Protein AF-A0A2G1YCJ5-F1 (afdb_monomer_lite)

Radius of gyration: 23.67 Å; chains: 1; bounding box: 48×67×78 Å

Foldseek 3Di:
DPPVVVVVVVCVVCVVCVVVVVVVVCVVVVDDDDDDDPVVVVLVVLQVVLQVAQLDLVQLALCQVDPEFEEEEQQCNQVSNVVRHSYHYQHHPDPVSVPSNVLSLCLQQAAVVSVLVSCVVSRGFKYKYQPSHPRLVVSCVVRVPGPSNCVVVVVDDPQWAWDDGDDPDDHRITMTTGHDDPPDDPPPPPDD

Sequence (192 aa):
AGAGVALLAAIAFVYPLYPQAVKLYQEVTGTKPKPWRPSAVARRDAIKKANGRCRTLPALEQLDQLPAATIFTMVDLGPRILATTHHSAVAGPYHRNGAAILDIHHAFDGSARDFRAIAAKHRATYLLICPDFPEGTIYQSRSPNGFYAGLMRGERPDWLVPVELKTDITLPYQLYRILYSPTGGEKAAQQR

Structure (mmCIF, N/CA/C/O backbone):
data_AF-A0A2G1YCJ5-F1
#
_entry.id   AF-A0A2G1YCJ5-F1
#
loop_
_atom_site.group_PDB
_atom_site.id
_atom_site.type_symbol
_atom_site.label_atom_id
_atom_site.label_alt_id
_atom_site.label_comp_id
_atom_site.label_asym_id
_atom_site.label_entity_id
_atom_site.label_seq_id
_atom_site.pdbx_PDB_ins_code
_atom_site.Cartn_x
_atom_site.Cartn_y
_atom_site.Cartn_z
_atom_site.occupancy
_atom_site.B_iso_or_equiv
_atom_site.auth_seq_id
_atom_site.auth_comp_id
_atom_site.auth_asym_id
_atom_site.auth_atom_id
_atom_site.pdbx_PDB_model_num
ATOM 1 N N . ALA A 1 1 ? -17.377 45.258 15.346 1.00 56.88 1 ALA A N 1
ATOM 2 C CA . ALA A 1 1 ? -16.362 44.410 16.012 1.00 56.88 1 ALA A CA 1
ATOM 3 C C . ALA A 1 1 ? -16.864 43.735 17.303 1.00 56.88 1 ALA A C 1
ATOM 5 O O . ALA A 1 1 ? -16.512 42.587 17.524 1.00 56.88 1 ALA A O 1
ATOM 6 N N . GLY A 1 2 ? -17.700 44.375 18.138 1.00 60.38 2 GLY A N 1
ATOM 7 C CA . GLY A 1 2 ? -18.050 43.855 19.478 1.00 60.38 2 GLY A CA 1
ATOM 8 C C . GLY A 1 2 ? -18.890 42.567 19.546 1.00 60.38 2 GLY A C 1
ATOM 9 O O . GLY A 1 2 ? -18.637 41.730 20.405 1.00 60.38 2 GLY A O 1
ATOM 10 N N . ALA A 1 3 ? -19.839 42.353 18.627 1.00 64.25 3 ALA A N 1
ATOM 11 C CA . ALA A 1 3 ? -20.730 41.184 18.686 1.00 64.25 3 ALA A CA 1
ATOM 12 C C . ALA A 1 3 ? -20.008 39.844 18.422 1.00 64.25 3 ALA A C 1
ATOM 14 O O . ALA A 1 3 ? -20.299 38.843 19.071 1.00 64.25 3 ALA A O 1
ATOM 15 N N . GLY A 1 4 ? -19.025 39.829 17.514 1.00 60.91 4 GLY A N 1
ATOM 16 C CA . GLY A 1 4 ? -18.241 38.625 17.209 1.00 60.91 4 GLY A CA 1
ATOM 17 C C . GLY A 1 4 ? -17.300 38.217 18.346 1.00 60.91 4 GLY A C 1
ATOM 18 O O . GLY A 1 4 ? -17.135 37.032 18.615 1.00 60.91 4 GLY A O 1
ATOM 19 N N . VAL A 1 5 ? -16.735 39.195 19.062 1.00 69.38 5 VAL A N 1
ATOM 20 C CA . VAL A 1 5 ? -15.849 38.949 20.212 1.00 69.38 5 VAL A CA 1
ATOM 21 C C . VAL A 1 5 ? -16.640 38.410 21.409 1.00 69.38 5 VAL A C 1
ATOM 23 O O . VAL A 1 5 ? -16.197 37.465 22.057 1.00 69.38 5 VAL A O 1
ATOM 26 N N . ALA A 1 6 ? -17.842 38.940 21.657 1.00 69.44 6 ALA A N 1
ATOM 27 C CA . ALA A 1 6 ? -18.725 38.448 22.715 1.00 69.44 6 ALA A CA 1
ATOM 28 C C . ALA A 1 6 ? -19.202 37.003 22.465 1.00 69.44 6 ALA A C 1
ATOM 30 O O . ALA A 1 6 ? -19.224 36.192 23.390 1.00 69.44 6 ALA A O 1
ATOM 31 N N . LEU A 1 7 ? -19.521 36.653 21.212 1.00 71.31 7 LEU A N 1
ATOM 32 C CA . LEU A 1 7 ? -19.934 35.295 20.844 1.00 71.31 7 LEU A CA 1
ATOM 33 C C . LEU A 1 7 ? -18.791 34.278 21.008 1.00 71.31 7 LEU A C 1
ATOM 35 O O . LEU A 1 7 ? -19.003 33.196 21.553 1.00 71.31 7 LEU A O 1
ATOM 39 N N . LEU A 1 8 ? -17.572 34.630 20.588 1.00 68.75 8 LEU A N 1
ATOM 40 C CA . LEU A 1 8 ? -16.395 33.769 20.752 1.00 68.75 8 LEU A CA 1
ATOM 41 C C . LEU A 1 8 ? -16.026 33.564 22.229 1.00 68.75 8 LEU A C 1
ATOM 43 O O . LEU A 1 8 ? -15.697 32.445 22.619 1.00 68.75 8 LEU A O 1
ATOM 47 N N . ALA A 1 9 ? -16.136 34.606 23.060 1.00 74.19 9 ALA A N 1
ATOM 48 C CA . ALA A 1 9 ? -15.915 34.501 24.502 1.00 74.19 9 ALA A CA 1
ATOM 49 C C . ALA A 1 9 ? -16.954 33.591 25.182 1.00 74.19 9 ALA A C 1
ATOM 51 O O . ALA A 1 9 ? -16.592 32.758 26.011 1.00 74.19 9 ALA A O 1
ATOM 52 N N . ALA A 1 10 ? -18.229 33.686 24.788 1.00 73.75 10 ALA A N 1
ATOM 53 C CA . ALA A 1 10 ? -19.285 32.810 25.294 1.00 73.75 10 ALA A CA 1
ATOM 54 C C . ALA A 1 10 ? -19.061 31.338 24.899 1.00 73.75 10 ALA A C 1
ATOM 56 O O . ALA A 1 10 ? -19.170 30.452 25.745 1.00 73.75 10 ALA A O 1
ATOM 57 N N . ILE A 1 11 ? -18.682 31.066 23.643 1.00 76.00 11 ILE A N 1
ATOM 58 C CA . ILE A 1 11 ? -18.345 29.706 23.191 1.00 76.00 11 ILE A CA 1
ATOM 59 C C . ILE A 1 11 ? -17.152 29.162 23.985 1.00 76.00 11 ILE A C 1
ATOM 61 O O . ILE A 1 11 ? -17.228 28.050 24.502 1.00 76.00 11 ILE A O 1
ATOM 65 N N . ALA A 1 12 ? -16.081 29.945 24.142 1.00 76.19 12 ALA A N 1
ATOM 66 C CA . ALA A 1 12 ? -14.892 29.534 24.889 1.00 76.19 12 ALA A CA 1
ATOM 67 C C . ALA A 1 12 ? -15.180 29.240 26.372 1.00 76.19 12 ALA A C 1
ATOM 69 O O . ALA A 1 12 ? -14.541 28.366 26.953 1.00 76.19 12 ALA A O 1
ATOM 70 N N . PHE A 1 13 ? -16.153 29.928 26.974 1.00 78.56 13 PHE A N 1
ATOM 71 C CA . PHE A 1 13 ? -16.547 29.722 28.368 1.00 78.56 13 PHE A CA 1
ATOM 72 C C . PHE A 1 13 ? -17.456 28.495 28.563 1.00 78.56 13 PHE A C 1
ATOM 74 O O . PHE A 1 13 ? -17.363 27.807 29.576 1.00 78.56 13 PHE A O 1
ATOM 81 N N . VAL A 1 14 ? -18.319 28.184 27.587 1.00 77.50 14 VAL A N 1
ATOM 82 C CA . VAL A 1 14 ? -19.284 27.069 27.668 1.00 77.50 14 VAL A CA 1
ATOM 83 C C . VAL A 1 14 ? -18.693 25.742 27.171 1.00 77.50 14 VAL A C 1
ATOM 85 O O . VAL A 1 14 ? -19.027 24.677 27.692 1.00 77.50 14 VAL A O 1
ATOM 88 N N . TYR A 1 15 ? -17.779 25.776 26.200 1.00 83.06 15 TYR A N 1
ATOM 89 C CA . TYR A 1 15 ? -17.169 24.583 25.601 1.00 83.06 15 TYR A CA 1
ATOM 90 C C . TYR A 1 15 ? -16.494 23.619 26.607 1.00 83.06 15 TYR A C 1
ATOM 92 O O . TYR A 1 15 ? -16.673 22.408 26.463 1.00 83.06 15 TYR A O 1
ATOM 100 N N . PRO A 1 16 ? -15.790 24.081 27.663 1.00 88.19 16 PRO A N 1
ATOM 101 C CA . PRO A 1 16 ? -15.204 23.198 28.676 1.00 88.19 16 PRO A CA 1
ATOM 102 C C . PRO A 1 16 ? -16.250 22.485 29.544 1.00 88.19 16 PRO A C 1
ATOM 104 O O . PRO A 1 16 ? -15.989 21.395 30.053 1.00 88.19 16 PRO A O 1
ATOM 107 N N . LEU A 1 17 ? -17.438 23.083 29.707 1.00 87.06 17 LEU A N 1
ATOM 108 C CA . LEU A 1 17 ? -18.544 22.522 30.490 1.00 87.06 17 LEU A CA 1
ATOM 109 C C . LEU A 1 17 ? -19.356 21.495 29.692 1.00 87.06 17 LEU A C 1
ATOM 111 O O . LEU A 1 17 ? -19.996 20.625 30.280 1.00 87.06 17 LEU A O 1
ATOM 115 N N . TYR A 1 18 ? -19.293 21.541 28.360 1.00 85.38 18 TYR A N 1
ATOM 116 C CA . TYR A 1 18 ? -19.999 20.618 27.474 1.00 85.38 18 TYR A CA 1
ATOM 117 C C . TYR A 1 18 ? -19.767 19.122 27.787 1.00 85.38 18 TYR A C 1
ATOM 119 O O . TYR A 1 18 ? -20.755 18.408 27.965 1.00 85.38 18 TYR A O 1
ATOM 127 N N . PRO A 1 19 ? -18.526 18.603 27.930 1.00 86.88 19 PRO A N 1
ATOM 128 C CA . PRO A 1 19 ? -18.321 17.189 28.259 1.00 86.88 19 PRO A CA 1
ATOM 129 C C . PRO A 1 19 ? -18.891 16.804 29.632 1.00 86.88 19 PRO A C 1
ATOM 131 O O . PRO A 1 19 ? -19.381 15.687 29.793 1.00 86.88 19 PRO A O 1
ATOM 134 N N . GLN A 1 20 ? -18.870 17.717 30.608 1.00 88.69 20 GLN A N 1
ATOM 135 C CA . GLN A 1 20 ? -19.435 17.483 31.941 1.00 88.69 20 GLN A CA 1
ATOM 136 C C . GLN A 1 20 ? -20.967 17.456 31.897 1.00 88.69 20 GLN A C 1
ATOM 138 O O . GLN A 1 20 ? -21.578 16.555 32.467 1.00 88.69 20 GLN A O 1
ATOM 143 N N . ALA A 1 21 ? -21.583 18.384 31.161 1.00 88.25 21 ALA A N 1
ATOM 144 C CA . ALA A 1 21 ? -23.027 18.444 30.963 1.00 88.25 21 ALA A CA 1
ATOM 145 C C . ALA A 1 21 ? -23.558 17.216 30.208 1.00 88.25 21 ALA A C 1
ATOM 147 O O . ALA A 1 21 ? -24.571 16.647 30.605 1.00 88.25 21 ALA A O 1
ATOM 148 N N . VAL A 1 22 ? -22.855 16.760 29.164 1.00 87.12 22 VAL A N 1
ATOM 149 C CA . VAL A 1 22 ? -23.207 15.531 28.432 1.00 87.12 22 VAL A CA 1
ATOM 150 C C . VAL A 1 22 ? -23.095 14.307 29.337 1.00 87.12 22 VAL A C 1
ATOM 152 O O . VAL A 1 22 ? -23.983 13.458 29.314 1.00 87.12 22 VAL A O 1
ATOM 155 N N . LYS A 1 23 ? -22.043 14.216 30.159 1.00 87.62 23 LYS A N 1
ATOM 156 C CA . LYS A 1 23 ? -21.872 13.107 31.103 1.00 87.62 23 LYS A CA 1
ATOM 157 C C . LYS A 1 23 ? -22.976 13.093 32.164 1.00 87.62 23 LYS A C 1
ATOM 159 O O . LYS A 1 23 ? -23.603 12.058 32.357 1.00 87.62 23 LYS A O 1
ATOM 164 N N . LEU A 1 24 ? -23.271 14.243 32.775 1.00 89.31 24 LEU A N 1
ATOM 165 C CA . LEU A 1 24 ? -24.362 14.391 33.742 1.00 89.31 24 LEU A CA 1
ATOM 166 C C . LEU A 1 24 ? -25.713 14.044 33.108 1.00 89.31 24 LEU A C 1
ATOM 168 O O . LEU A 1 24 ? -26.497 13.302 33.686 1.00 89.31 24 LEU A O 1
ATOM 172 N N . TYR A 1 25 ? -25.968 14.525 31.890 1.00 87.69 25 TYR A N 1
ATOM 173 C CA . TYR A 1 25 ? -27.166 14.175 31.134 1.00 87.69 25 TYR A CA 1
ATOM 174 C C . TYR A 1 25 ? -27.274 12.659 30.925 1.00 87.69 25 TYR A C 1
ATOM 176 O O . TYR A 1 25 ? -28.330 12.092 31.185 1.00 87.69 25 TYR A O 1
ATOM 184 N N . GLN A 1 26 ? -26.199 11.981 30.513 1.00 90.12 26 GLN A N 1
ATOM 185 C CA . GLN A 1 26 ? -26.171 10.521 30.335 1.00 90.12 26 GLN A CA 1
ATOM 186 C C . GLN A 1 26 ? -26.394 9.760 31.650 1.00 90.12 26 GLN A C 1
ATOM 188 O O . GLN A 1 26 ? -27.119 8.767 31.659 1.00 90.12 26 GLN A O 1
ATOM 193 N N . GLU A 1 27 ? -25.800 10.226 32.751 1.00 88.56 27 GLU A N 1
ATOM 194 C CA . GLU A 1 27 ? -25.962 9.643 34.088 1.00 88.56 27 GLU A CA 1
ATOM 195 C C . GLU A 1 27 ? -27.403 9.797 34.601 1.00 88.56 27 GLU A C 1
ATOM 197 O O . GLU A 1 27 ? -27.993 8.822 35.059 1.00 88.56 27 GLU A O 1
ATOM 202 N N . VAL A 1 28 ? -27.998 10.988 34.455 1.00 92.75 28 VAL A N 1
ATOM 203 C CA . VAL A 1 28 ? -29.362 11.300 34.921 1.00 92.75 28 VAL A CA 1
ATOM 204 C C . VAL A 1 28 ? -30.432 10.621 34.067 1.00 92.75 28 VAL A C 1
ATOM 206 O O . VAL A 1 28 ? -31.435 10.144 34.590 1.00 92.75 28 VAL A O 1
ATOM 209 N N . THR A 1 29 ? -30.242 10.568 32.749 1.00 91.94 29 THR A N 1
ATOM 210 C CA . THR A 1 29 ? -31.239 9.998 31.824 1.00 91.94 29 THR A CA 1
ATOM 211 C C . THR A 1 29 ? -31.063 8.500 31.587 1.00 91.94 29 THR A C 1
ATOM 213 O O . THR A 1 29 ? -31.913 7.874 30.959 1.00 91.94 29 THR A O 1
ATOM 216 N N . GLY A 1 30 ? -29.940 7.916 32.017 1.00 86.06 30 GLY A N 1
ATOM 217 C CA . GLY A 1 30 ? -29.562 6.548 31.663 1.00 86.06 30 GLY A CA 1
ATOM 218 C C . GLY A 1 30 ? -29.250 6.359 30.171 1.00 86.06 30 GLY A C 1
ATOM 219 O O . GLY A 1 30 ? -29.082 5.221 29.723 1.00 86.06 30 GLY A O 1
ATOM 220 N N . THR A 1 31 ? -29.165 7.444 29.390 1.00 86.56 31 THR A N 1
ATOM 221 C CA . THR A 1 31 ? -28.900 7.386 27.949 1.00 86.56 31 THR A CA 1
ATOM 222 C C . THR A 1 31 ? -27.469 6.918 27.713 1.00 86.56 31 THR A C 1
ATOM 224 O O . THR A 1 31 ? -26.514 7.679 27.856 1.00 86.56 31 THR A O 1
ATOM 227 N N . LYS A 1 32 ? -27.298 5.651 27.331 1.00 79.69 32 LYS A N 1
ATOM 228 C CA . LYS A 1 32 ? -25.988 5.100 26.964 1.00 79.69 32 LYS A CA 1
ATOM 229 C C . LYS A 1 32 ? -25.770 5.234 25.456 1.00 79.69 32 LYS A C 1
ATOM 231 O O . LYS A 1 32 ? -26.679 4.904 24.689 1.00 79.69 32 LYS A O 1
ATOM 236 N N . PRO A 1 33 ? -24.581 5.665 24.995 1.00 82.12 33 PRO A N 1
ATOM 237 C CA . PRO A 1 33 ? -24.265 5.606 23.576 1.00 82.12 33 PRO A CA 1
ATOM 238 C C . PRO A 1 33 ? -24.376 4.158 23.095 1.00 82.12 33 PRO A C 1
ATOM 240 O O . PRO A 1 33 ? -23.931 3.225 23.769 1.00 82.12 33 PRO A O 1
ATOM 243 N N . LYS A 1 34 ? -24.990 3.969 21.924 1.00 85.44 34 LYS A N 1
ATOM 244 C CA . LYS A 1 34 ? -25.145 2.641 21.331 1.00 85.44 34 LYS A CA 1
ATOM 245 C C . LYS A 1 34 ? -23.756 2.013 21.150 1.00 85.44 34 LYS A C 1
ATOM 247 O O . LYS A 1 34 ? -22.913 2.630 20.493 1.00 85.44 34 LYS A O 1
ATOM 252 N N . PRO A 1 35 ? -23.499 0.810 21.697 1.00 87.56 35 PRO A N 1
ATOM 253 C CA . PRO A 1 35 ? -22.212 0.162 21.519 1.00 87.56 35 PRO A CA 1
ATOM 254 C C . PRO A 1 35 ? -21.978 -0.134 20.038 1.00 87.56 35 PRO A C 1
ATOM 256 O O . PRO A 1 35 ? -22.905 -0.439 19.279 1.00 87.56 35 PRO A O 1
ATOM 259 N N . TRP A 1 36 ? -20.717 -0.052 19.623 1.00 91.12 36 TRP A N 1
ATOM 260 C CA . TRP A 1 36 ? -20.318 -0.461 18.284 1.00 91.12 36 TRP A CA 1
ATOM 261 C C . TRP A 1 36 ? -20.621 -1.946 18.072 1.00 91.12 36 TRP A C 1
ATOM 263 O O . TRP A 1 36 ? -20.489 -2.760 18.986 1.00 91.12 36 TRP A O 1
ATOM 273 N N . ARG A 1 37 ? -21.008 -2.311 16.843 1.00 95.25 37 ARG A N 1
ATOM 274 C CA . ARG A 1 37 ? -21.183 -3.721 16.467 1.00 95.25 37 ARG A CA 1
ATOM 275 C C . ARG A 1 37 ? -19.855 -4.472 16.681 1.00 95.25 37 ARG A C 1
ATOM 277 O O . ARG A 1 37 ? -18.818 -3.907 16.328 1.00 95.25 37 ARG A O 1
ATOM 284 N N . PRO A 1 38 ? -19.852 -5.733 17.157 1.00 95.00 38 PRO A N 1
ATOM 285 C CA . PRO A 1 38 ? -18.616 -6.498 17.362 1.00 95.00 38 PRO A CA 1
ATOM 286 C C . PRO A 1 38 ? -17.709 -6.549 16.124 1.00 95.00 38 PRO A C 1
ATOM 288 O O . PRO A 1 38 ? -16.497 -6.396 16.234 1.00 95.00 38 PRO A O 1
ATOM 291 N N . SER A 1 39 ? -18.295 -6.653 14.929 1.00 93.94 39 SER A N 1
ATOM 292 C CA . SER A 1 39 ? -17.558 -6.610 13.660 1.00 93.94 39 SER A CA 1
ATOM 293 C C . SER A 1 39 ? -16.873 -5.266 13.390 1.00 93.94 39 SER A C 1
ATOM 295 O O . SER A 1 39 ? -15.774 -5.236 12.843 1.00 93.94 39 SER A O 1
ATOM 297 N N . ALA A 1 40 ? -17.481 -4.149 13.799 1.00 92.88 40 ALA A N 1
ATOM 298 C CA . ALA A 1 40 ? -16.875 -2.825 13.678 1.00 92.88 40 ALA A CA 1
ATOM 299 C C . ALA A 1 40 ? -15.695 -2.660 14.648 1.00 92.88 40 ALA A C 1
ATOM 301 O O . ALA A 1 40 ? -14.676 -2.080 14.275 1.00 92.88 40 ALA A O 1
ATOM 302 N N . VAL A 1 41 ? -15.808 -3.213 15.862 1.00 95.25 41 VAL A N 1
ATOM 303 C CA . VAL A 1 41 ? -14.706 -3.251 16.836 1.00 95.25 41 VAL A CA 1
ATOM 304 C C . VAL A 1 41 ? -13.546 -4.083 16.289 1.00 95.25 41 VAL A C 1
ATOM 306 O O . VAL A 1 41 ? -12.434 -3.571 16.187 1.00 95.25 41 VAL A O 1
ATOM 309 N N . ALA A 1 42 ? -13.818 -5.309 15.832 1.00 95.69 42 ALA A N 1
ATOM 310 C CA . ALA A 1 42 ? -12.806 -6.193 15.258 1.00 95.69 42 ALA A CA 1
ATOM 311 C C . ALA A 1 42 ? -12.094 -5.563 14.047 1.00 95.69 42 ALA A C 1
ATOM 313 O O . ALA A 1 42 ? -10.867 -5.577 13.978 1.00 95.69 42 ALA A O 1
ATOM 314 N N . ARG A 1 43 ? -12.846 -4.934 13.129 1.00 94.12 43 ARG A N 1
ATOM 315 C CA . ARG A 1 43 ? -12.276 -4.207 11.983 1.00 94.12 43 ARG A CA 1
ATOM 316 C C . ARG A 1 43 ? -11.366 -3.065 12.431 1.00 94.12 43 ARG A C 1
ATOM 318 O O . ARG A 1 43 ? -10.266 -2.920 11.910 1.00 94.12 43 ARG A O 1
ATOM 325 N N . ARG A 1 44 ? -11.802 -2.248 13.393 1.00 95.75 44 ARG A N 1
ATOM 326 C CA . ARG A 1 44 ? -10.992 -1.136 13.91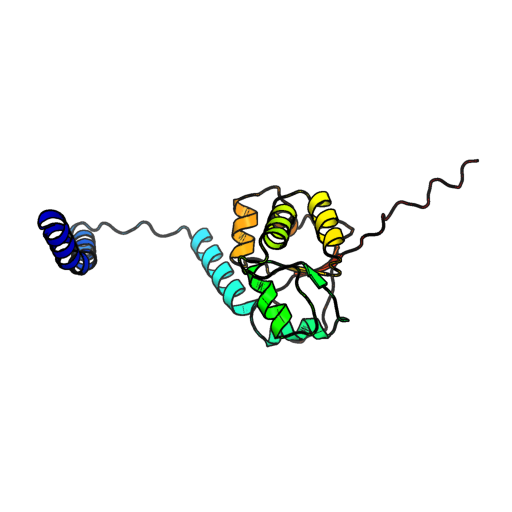5 1.00 95.75 44 ARG A CA 1
ATOM 327 C C . ARG A 1 44 ? -9.689 -1.640 14.537 1.00 95.75 44 ARG A C 1
ATOM 329 O O . ARG A 1 44 ? -8.639 -1.036 14.327 1.00 95.75 44 ARG A O 1
ATOM 336 N N . ASP A 1 45 ? -9.750 -2.735 15.285 1.00 97.50 45 ASP A N 1
ATOM 337 C CA . ASP A 1 45 ? -8.580 -3.303 15.947 1.00 97.50 45 ASP A CA 1
ATOM 338 C C . ASP A 1 45 ? -7.604 -3.927 14.929 1.00 97.50 45 ASP A C 1
ATOM 340 O O . ASP A 1 45 ? -6.391 -3.742 15.061 1.00 97.50 45 ASP A O 1
ATOM 344 N N . ALA A 1 46 ? -8.112 -4.558 13.861 1.00 96.38 46 ALA A N 1
ATOM 345 C CA . ALA A 1 46 ? -7.305 -5.011 12.724 1.00 96.38 46 ALA A CA 1
ATOM 346 C C . ALA A 1 46 ? -6.587 -3.842 12.028 1.00 96.38 46 ALA A C 1
ATOM 348 O O . ALA A 1 46 ? -5.367 -3.886 11.865 1.00 96.38 46 ALA A O 1
ATOM 349 N N . ILE A 1 47 ? -7.302 -2.746 11.740 1.00 97.12 47 ILE A N 1
ATOM 350 C CA . ILE A 1 47 ? -6.723 -1.529 11.146 1.00 97.12 47 ILE A CA 1
ATOM 351 C C . ILE A 1 47 ? -5.639 -0.932 12.047 1.00 97.12 47 ILE A C 1
ATOM 353 O O . ILE A 1 47 ? -4.555 -0.576 11.583 1.00 97.12 47 ILE A O 1
ATOM 357 N N . LYS A 1 48 ? -5.894 -0.847 13.359 1.00 97.06 48 LYS A N 1
ATOM 358 C CA . LYS A 1 48 ? -4.911 -0.351 14.332 1.00 97.06 48 LYS A CA 1
ATOM 359 C C . LYS A 1 48 ? -3.651 -1.220 14.336 1.00 97.06 48 LYS A C 1
ATOM 361 O O . LYS A 1 48 ? -2.541 -0.687 14.343 1.00 97.06 48 LYS A O 1
ATOM 366 N N . LYS A 1 49 ? -3.816 -2.546 14.309 1.00 96.69 49 LYS A N 1
ATOM 367 C CA . LYS A 1 49 ? -2.709 -3.506 14.248 1.00 96.69 49 LYS A CA 1
ATOM 368 C C . LYS A 1 49 ? -1.910 -3.349 12.952 1.00 96.69 49 LYS A C 1
ATOM 370 O O . LYS A 1 49 ? -0.688 -3.243 13.021 1.00 96.69 49 LYS A O 1
ATOM 375 N N . ALA A 1 50 ? -2.573 -3.283 11.799 1.00 96.38 50 ALA A N 1
ATOM 376 C CA . ALA A 1 50 ? -1.932 -3.080 10.501 1.00 96.38 50 ALA A CA 1
ATOM 377 C C . ALA A 1 50 ? -1.153 -1.756 10.449 1.00 96.38 50 ALA A C 1
ATOM 379 O O . ALA A 1 50 ? 0.030 -1.749 10.114 1.00 96.38 50 ALA A O 1
ATOM 380 N N . ASN A 1 51 ? -1.763 -0.652 10.894 1.00 95.06 51 ASN A N 1
ATOM 381 C CA . ASN A 1 51 ? -1.124 0.666 10.944 1.00 95.06 51 ASN A CA 1
ATOM 382 C C . ASN A 1 51 ? 0.157 0.680 11.802 1.00 95.06 51 ASN A C 1
ATOM 384 O O . ASN A 1 51 ? 1.133 1.343 11.455 1.00 95.06 51 ASN A O 1
ATOM 388 N N . GLY A 1 52 ? 0.160 -0.064 12.914 1.00 94.38 52 GLY A N 1
ATOM 389 C CA . GLY A 1 52 ? 1.327 -0.196 13.786 1.00 94.38 52 GLY A CA 1
ATOM 390 C C . GLY A 1 52 ? 2.410 -1.131 13.244 1.00 94.38 52 GLY A C 1
ATOM 391 O O . GLY A 1 52 ? 3.589 -0.868 13.456 1.00 94.38 52 GLY A O 1
ATOM 392 N N . ARG A 1 53 ? 2.034 -2.212 12.545 1.00 95.25 53 ARG A N 1
ATOM 393 C CA . ARG A 1 53 ? 2.971 -3.260 12.097 1.00 95.25 53 ARG A CA 1
ATOM 394 C C . ARG A 1 53 ? 3.564 -3.010 10.716 1.00 95.25 53 ARG A C 1
ATOM 396 O O . ARG A 1 53 ? 4.753 -3.212 10.531 1.00 95.25 53 ARG A O 1
ATOM 403 N N . CYS A 1 54 ? 2.772 -2.545 9.756 1.00 96.12 54 CYS A N 1
ATOM 404 C CA . CYS A 1 54 ? 3.206 -2.387 8.362 1.00 96.12 54 CYS A CA 1
ATOM 405 C C . CYS A 1 54 ? 4.190 -1.248 8.130 1.00 96.12 54 CYS A C 1
ATOM 407 O O . CYS A 1 54 ? 4.649 -1.046 7.018 1.00 96.12 54 CYS A O 1
ATOM 409 N N . ARG A 1 55 ? 4.474 -0.457 9.159 1.00 93.56 55 ARG A N 1
ATOM 410 C CA . ARG A 1 55 ? 5.469 0.602 9.085 1.00 93.56 55 ARG A CA 1
ATOM 411 C C . ARG A 1 55 ? 6.734 0.216 9.840 1.00 93.56 55 ARG A C 1
ATOM 413 O O . ARG A 1 55 ? 7.645 1.017 9.859 1.00 93.56 55 ARG A O 1
ATOM 420 N N . THR A 1 56 ? 6.822 -0.918 10.529 1.00 95.69 56 THR A N 1
ATOM 421 C CA . THR A 1 56 ? 7.997 -1.174 11.375 1.00 95.69 56 THR A CA 1
ATOM 422 C C . THR A 1 56 ? 9.248 -1.408 10.535 1.00 95.69 56 THR A C 1
ATOM 424 O O . THR A 1 56 ? 9.178 -1.989 9.454 1.00 95.69 56 THR A O 1
ATOM 427 N N . LEU A 1 57 ? 10.394 -0.966 11.063 1.00 95.19 57 LEU A N 1
ATOM 428 C CA . LEU A 1 57 ? 11.697 -1.213 10.447 1.00 95.19 57 LEU A CA 1
ATOM 429 C C . LEU A 1 57 ? 11.915 -2.722 10.217 1.00 95.19 57 LEU A C 1
ATOM 431 O O . LEU A 1 57 ? 12.004 -3.092 9.048 1.00 95.19 57 LEU A O 1
ATOM 435 N N . PRO A 1 58 ? 11.774 -3.614 11.229 1.00 94.75 58 PRO A N 1
ATOM 436 C CA . PRO A 1 58 ? 12.012 -5.046 11.027 1.00 94.75 58 PRO A CA 1
ATOM 437 C C . PRO A 1 58 ? 11.195 -5.686 9.905 1.00 94.75 58 PRO A C 1
ATOM 439 O O . PRO A 1 58 ? 11.643 -6.653 9.299 1.00 94.75 58 PRO A O 1
ATOM 442 N N . ALA A 1 59 ? 9.990 -5.172 9.634 1.00 95.62 59 ALA A N 1
ATOM 443 C CA . ALA A 1 59 ? 9.161 -5.661 8.542 1.00 95.62 59 ALA A CA 1
ATOM 444 C C . ALA A 1 59 ? 9.643 -5.135 7.181 1.00 95.62 59 ALA A C 1
ATOM 446 O O . ALA A 1 59 ? 9.681 -5.898 6.221 1.00 95.62 59 ALA A O 1
ATOM 447 N N . LEU A 1 60 ? 9.975 -3.843 7.082 1.00 96.19 60 LEU A N 1
ATOM 448 C CA . LEU A 1 60 ? 10.396 -3.206 5.828 1.00 96.19 60 LEU A CA 1
ATOM 449 C C . LEU A 1 60 ? 11.795 -3.638 5.382 1.00 96.19 60 LEU A C 1
ATOM 451 O O . LEU A 1 60 ? 11.994 -3.849 4.193 1.00 96.19 60 LEU A O 1
ATOM 455 N N . GLU A 1 61 ? 12.723 -3.836 6.317 1.00 95.44 61 GLU A N 1
ATOM 456 C CA . GLU A 1 61 ? 14.089 -4.311 6.045 1.00 95.44 61 GLU A CA 1
ATOM 457 C C . GLU A 1 61 ? 14.103 -5.650 5.289 1.00 95.44 61 GLU A C 1
ATOM 459 O O . GLU A 1 61 ? 14.994 -5.905 4.486 1.00 95.44 61 GLU A O 1
ATOM 464 N N . GLN A 1 62 ? 13.088 -6.506 5.486 1.00 97.06 62 GLN A N 1
ATOM 465 C CA . GLN A 1 62 ? 13.002 -7.789 4.775 1.00 97.06 62 GLN A CA 1
ATOM 466 C C . GLN A 1 62 ? 12.882 -7.617 3.257 1.00 97.06 62 GLN A C 1
ATOM 468 O O . GLN A 1 62 ? 13.225 -8.537 2.515 1.00 97.06 62 GLN A O 1
ATOM 473 N N . LEU A 1 63 ? 12.403 -6.460 2.784 1.00 97.94 63 LEU A N 1
ATOM 474 C CA . LEU A 1 63 ? 12.300 -6.171 1.355 1.00 97.94 63 LEU A CA 1
ATOM 475 C C . LEU A 1 63 ? 13.682 -6.147 0.692 1.00 97.94 63 LEU A C 1
ATOM 477 O O . LEU A 1 63 ? 13.794 -6.606 -0.442 1.00 97.94 63 LEU A O 1
ATOM 481 N N . ASP A 1 64 ? 14.732 -5.758 1.425 1.00 97.88 64 ASP A N 1
ATOM 482 C CA . ASP A 1 64 ? 16.09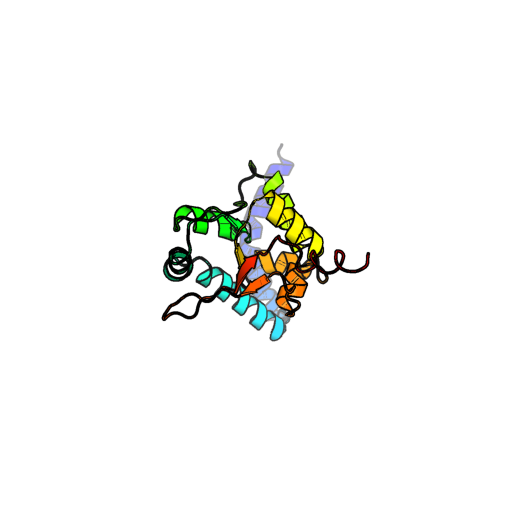2 -5.615 0.893 1.00 97.88 64 ASP A CA 1
ATOM 483 C C . ASP A 1 64 ? 16.731 -6.944 0.452 1.00 97.88 64 ASP A C 1
ATOM 485 O O . ASP A 1 64 ? 17.764 -6.937 -0.220 1.00 97.88 64 ASP A O 1
ATOM 489 N N . GLN A 1 65 ? 16.098 -8.084 0.761 1.00 97.75 65 GLN A N 1
ATOM 490 C CA . GLN A 1 65 ? 16.432 -9.390 0.180 1.00 97.75 65 GLN A CA 1
ATOM 491 C C . GLN A 1 65 ? 16.233 -9.427 -1.347 1.00 97.75 65 GLN A C 1
ATOM 493 O O . GLN A 1 65 ? 16.812 -10.273 -2.031 1.00 97.75 65 GLN A O 1
ATOM 498 N N . LEU A 1 66 ? 15.386 -8.548 -1.888 1.00 98.31 66 LEU A N 1
ATOM 499 C CA . LEU A 1 66 ? 15.121 -8.423 -3.317 1.00 98.31 66 LEU A CA 1
ATOM 500 C C . LEU A 1 66 ? 16.061 -7.392 -3.950 1.00 98.31 66 LEU A C 1
ATOM 502 O O . LEU A 1 66 ? 16.430 -6.434 -3.286 1.00 98.31 66 LEU A O 1
ATOM 506 N N . PRO A 1 67 ? 16.403 -7.506 -5.248 1.00 98.31 67 PRO A N 1
ATOM 507 C CA . PRO A 1 67 ? 17.145 -6.460 -5.953 1.00 98.31 67 PRO A CA 1
ATOM 508 C C . PRO A 1 67 ? 16.413 -5.110 -5.957 1.00 98.31 67 PRO A C 1
ATOM 510 O O . PRO A 1 67 ? 15.177 -5.073 -5.975 1.00 98.31 67 PRO A O 1
ATOM 513 N N . ALA A 1 68 ? 17.179 -4.014 -6.013 1.00 98.62 68 ALA A N 1
ATOM 514 C CA . ALA A 1 68 ? 16.652 -2.650 -6.050 1.00 98.62 68 ALA A CA 1
ATOM 515 C C . ALA A 1 68 ? 15.588 -2.502 -7.147 1.00 98.62 68 ALA A C 1
ATOM 517 O O . ALA A 1 68 ? 15.761 -2.951 -8.283 1.00 98.62 68 ALA A O 1
ATOM 518 N N . ALA A 1 69 ? 14.457 -1.896 -6.793 1.00 98.69 69 ALA A N 1
ATOM 519 C CA . ALA A 1 69 ? 13.276 -1.855 -7.646 1.00 98.69 69 ALA A CA 1
ATOM 520 C C . ALA A 1 69 ? 12.320 -0.739 -7.223 1.00 98.69 69 ALA A C 1
ATOM 522 O O . ALA A 1 69 ? 12.338 -0.302 -6.072 1.00 98.69 69 ALA A O 1
ATOM 523 N N . THR A 1 70 ? 11.434 -0.335 -8.134 1.00 98.81 70 THR A N 1
ATOM 524 C CA . THR A 1 70 ? 10.266 0.481 -7.789 1.00 98.81 70 THR A CA 1
ATOM 525 C C . THR A 1 70 ? 9.152 -0.421 -7.266 1.00 98.81 70 THR A C 1
ATOM 527 O O . THR A 1 70 ? 8.703 -1.337 -7.962 1.00 98.81 70 THR A O 1
ATOM 530 N N . ILE A 1 71 ? 8.693 -0.153 -6.046 1.00 98.75 71 ILE A N 1
ATOM 531 C CA . ILE A 1 71 ? 7.573 -0.834 -5.399 1.00 98.75 71 ILE A CA 1
ATOM 532 C C . ILE A 1 71 ? 6.306 0.007 -5.582 1.00 98.75 71 ILE A C 1
ATOM 534 O O . ILE A 1 71 ? 6.221 1.158 -5.145 1.00 98.75 71 ILE A O 1
ATOM 538 N N . PHE A 1 72 ? 5.294 -0.587 -6.211 1.00 98.81 72 PHE A N 1
ATOM 539 C CA . PHE A 1 72 ? 3.933 -0.071 -6.192 1.00 98.81 72 PHE A CA 1
ATOM 540 C C . PHE A 1 72 ? 3.313 -0.390 -4.835 1.00 98.81 72 PHE A C 1
ATOM 542 O O . PHE A 1 72 ? 3.179 -1.552 -4.454 1.00 98.81 72 PHE A O 1
ATOM 549 N N . THR A 1 73 ? 2.937 0.636 -4.086 1.00 98.19 73 THR A N 1
ATOM 550 C CA . THR A 1 73 ? 2.295 0.471 -2.784 1.00 98.19 73 THR A CA 1
ATOM 551 C C . THR A 1 73 ? 1.332 1.625 -2.518 1.00 98.19 73 THR A C 1
ATOM 553 O O . THR A 1 73 ? 1.132 2.491 -3.367 1.00 98.19 73 THR A O 1
ATOM 556 N N . MET A 1 74 ? 0.727 1.617 -1.338 1.00 96.56 74 MET A N 1
ATOM 557 C CA . MET A 1 74 ? -0.102 2.700 -0.818 1.00 96.56 74 MET A CA 1
ATOM 558 C C . MET A 1 74 ? 0.738 3.963 -0.590 1.00 96.56 74 MET A C 1
ATOM 560 O O . MET A 1 74 ? 1.895 3.880 -0.163 1.00 96.56 74 MET A O 1
ATOM 564 N N . VAL A 1 75 ? 0.148 5.128 -0.857 1.00 97.88 75 VAL A N 1
ATOM 565 C CA . VAL A 1 75 ? 0.798 6.446 -0.768 1.00 97.88 75 VAL A CA 1
ATOM 566 C C . VAL A 1 75 ? 1.447 6.645 0.605 1.00 97.88 75 VAL A C 1
ATOM 568 O O . VAL A 1 75 ? 2.598 7.061 0.705 1.00 97.88 75 VAL A O 1
ATOM 571 N N . ASP A 1 76 ? 0.743 6.280 1.669 1.00 96.38 76 ASP A N 1
ATOM 572 C CA . ASP A 1 76 ? 1.154 6.454 3.061 1.00 96.38 76 ASP A CA 1
ATOM 573 C C . ASP A 1 76 ? 2.298 5.522 3.496 1.00 96.38 76 ASP A C 1
ATOM 575 O O . ASP A 1 76 ? 2.897 5.735 4.556 1.00 96.38 76 ASP A O 1
ATOM 579 N N . LEU A 1 77 ? 2.592 4.463 2.731 1.00 95.62 77 LEU A N 1
ATOM 580 C CA . LEU A 1 77 ? 3.694 3.538 3.021 1.00 95.62 77 LEU A CA 1
ATOM 581 C C . LEU A 1 77 ? 4.971 3.886 2.240 1.00 95.62 77 LEU A C 1
ATOM 583 O O . LEU A 1 77 ? 6.077 3.604 2.708 1.00 95.62 77 LEU A O 1
ATOM 587 N N . GLY A 1 78 ? 4.829 4.559 1.096 1.00 96.31 78 GLY A N 1
ATOM 588 C CA . GLY A 1 78 ? 5.931 4.911 0.202 1.00 96.31 78 GLY A CA 1
ATOM 589 C C . GLY A 1 78 ? 7.115 5.642 0.852 1.00 96.31 78 GLY A C 1
ATOM 590 O O . GLY A 1 78 ? 8.249 5.216 0.628 1.00 96.31 78 GLY A O 1
ATOM 591 N N . PRO A 1 79 ? 6.922 6.675 1.703 1.00 95.88 79 PRO A N 1
ATOM 592 C CA . PRO A 1 79 ? 8.040 7.382 2.329 1.00 95.88 79 PRO A CA 1
ATOM 593 C C . PRO A 1 79 ? 8.911 6.481 3.192 1.00 95.88 79 PRO A C 1
ATOM 595 O O . PRO A 1 79 ? 10.119 6.688 3.265 1.00 95.88 79 PRO A O 1
ATOM 598 N N . ARG A 1 80 ? 8.311 5.485 3.858 1.00 95.62 80 ARG A N 1
ATOM 599 C CA . ARG A 1 80 ? 9.076 4.617 4.747 1.00 95.62 80 ARG A CA 1
ATOM 600 C C . ARG A 1 80 ? 9.855 3.564 3.977 1.00 95.62 80 ARG A C 1
ATOM 602 O O . ARG A 1 80 ? 10.999 3.340 4.330 1.00 95.62 80 ARG A O 1
ATOM 609 N N . ILE A 1 81 ? 9.298 3.027 2.890 1.00 97.06 81 ILE A N 1
ATOM 610 C CA . ILE A 1 81 ? 10.069 2.209 1.938 1.00 97.06 81 ILE A CA 1
ATOM 611 C C . ILE A 1 81 ? 11.288 3.002 1.455 1.00 97.06 81 ILE A C 1
ATOM 613 O O . ILE A 1 81 ? 12.412 2.544 1.618 1.00 97.06 81 ILE A O 1
ATOM 617 N N . LEU A 1 82 ? 11.075 4.222 0.950 1.00 96.06 82 LEU A N 1
ATOM 618 C CA . LEU A 1 82 ? 12.152 5.063 0.422 1.00 96.06 82 LEU A CA 1
ATOM 619 C C . LEU A 1 82 ? 13.237 5.378 1.465 1.00 96.06 82 LEU A C 1
ATOM 621 O O . LEU A 1 82 ? 14.411 5.463 1.126 1.00 96.06 82 LEU A O 1
ATOM 625 N N . ALA A 1 83 ? 12.849 5.591 2.723 1.00 96.62 83 ALA A N 1
ATOM 626 C CA . ALA A 1 83 ? 13.778 5.990 3.776 1.00 96.62 83 ALA A CA 1
ATOM 627 C C . ALA A 1 83 ? 14.550 4.822 4.410 1.00 96.62 83 ALA A C 1
ATOM 629 O O . ALA A 1 83 ? 15.572 5.065 5.047 1.00 96.62 83 ALA A O 1
ATOM 630 N N . THR A 1 84 ? 14.047 3.586 4.321 1.00 96.75 84 THR A N 1
ATOM 631 C CA . THR A 1 84 ? 14.553 2.464 5.136 1.00 96.75 84 THR A CA 1
ATOM 632 C C . THR A 1 84 ? 14.950 1.236 4.328 1.00 96.75 84 THR A C 1
ATOM 634 O O . THR A 1 84 ? 15.245 0.210 4.928 1.00 96.75 84 THR A O 1
ATOM 637 N N . THR A 1 85 ? 14.895 1.310 3.001 1.00 98.25 85 THR A N 1
ATOM 638 C CA . THR A 1 85 ? 15.241 0.218 2.079 1.00 98.25 85 THR A CA 1
ATOM 639 C C . THR A 1 85 ? 16.037 0.787 0.909 1.00 98.25 85 THR A C 1
ATOM 641 O O . THR A 1 85 ? 16.073 2.005 0.719 1.00 98.25 85 THR A O 1
ATOM 644 N N . HIS A 1 86 ? 16.633 -0.068 0.078 1.00 98.38 86 HIS A N 1
ATOM 645 C CA . HIS A 1 86 ? 17.249 0.378 -1.186 1.00 98.38 86 HIS A CA 1
ATOM 646 C C . HIS A 1 86 ? 16.246 0.494 -2.349 1.00 98.38 86 HIS A C 1
ATOM 648 O O . HIS A 1 86 ? 16.622 0.794 -3.486 1.00 98.38 86 HIS A O 1
ATOM 654 N N . HIS A 1 87 ? 14.955 0.287 -2.078 1.00 98.75 87 HIS A N 1
ATOM 655 C CA . HIS A 1 87 ? 13.890 0.393 -3.067 1.00 98.75 87 HIS A CA 1
ATOM 656 C C . HIS A 1 87 ? 13.377 1.825 -3.243 1.00 98.75 87 HIS A C 1
ATOM 658 O O . HIS A 1 87 ? 13.431 2.675 -2.358 1.00 98.75 87 HIS A O 1
ATOM 664 N N . SER A 1 88 ? 12.789 2.070 -4.411 1.00 98.44 88 SER A N 1
ATOM 665 C CA . SER A 1 88 ? 11.979 3.260 -4.677 1.00 98.44 88 SER A CA 1
ATOM 666 C C . SER A 1 88 ? 10.494 2.9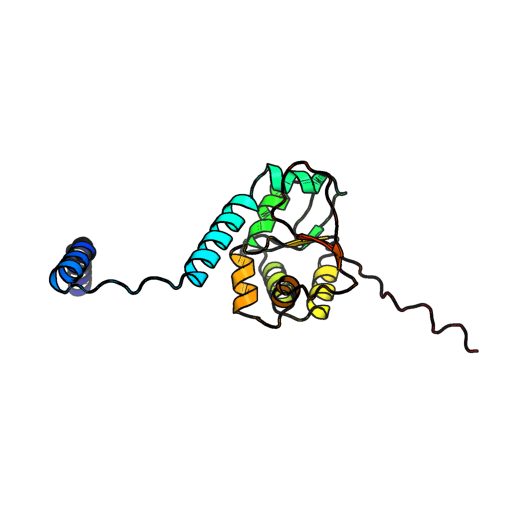48 -4.479 1.00 98.44 88 SER A C 1
ATOM 668 O O . SER A 1 88 ? 10.074 1.797 -4.593 1.00 98.44 88 SER A O 1
ATOM 670 N N . ALA A 1 89 ? 9.671 3.970 -4.246 1.00 97.88 89 ALA A N 1
ATOM 671 C CA . ALA A 1 89 ? 8.212 3.855 -4.217 1.00 97.88 89 ALA A CA 1
ATOM 672 C C . ALA A 1 89 ? 7.579 4.826 -5.221 1.00 97.88 89 ALA A C 1
ATOM 674 O O . ALA A 1 89 ? 8.132 5.894 -5.478 1.00 97.88 89 ALA A O 1
ATOM 675 N N . VAL A 1 90 ? 6.414 4.470 -5.772 1.00 98.06 90 VAL A N 1
ATOM 676 C CA . VAL A 1 90 ? 5.718 5.288 -6.791 1.00 98.06 90 VAL A CA 1
ATOM 677 C C . VAL A 1 90 ? 5.372 6.689 -6.274 1.00 98.06 90 VAL A C 1
ATOM 679 O O . VAL A 1 90 ? 5.543 7.682 -6.982 1.00 98.06 90 VAL A O 1
ATOM 682 N N . ALA A 1 91 ? 4.898 6.791 -5.031 1.00 97.75 91 ALA A N 1
ATOM 683 C CA . ALA A 1 91 ? 4.606 8.070 -4.401 1.00 97.75 91 ALA A CA 1
ATOM 684 C C . ALA A 1 91 ? 4.708 8.005 -2.874 1.00 97.75 91 ALA A C 1
ATOM 686 O O . ALA A 1 91 ? 4.612 6.937 -2.277 1.00 97.75 91 ALA A O 1
ATOM 687 N N . GLY A 1 92 ? 4.840 9.183 -2.263 1.00 96.38 92 GLY A N 1
ATOM 688 C CA . GLY A 1 92 ? 4.497 9.455 -0.867 1.00 96.38 92 GLY A CA 1
ATOM 689 C C . GLY A 1 92 ? 3.459 10.584 -0.780 1.00 96.38 92 GLY A C 1
ATOM 690 O O . GLY A 1 92 ? 3.176 11.200 -1.814 1.00 96.38 92 GLY A O 1
ATOM 691 N N . PRO A 1 93 ? 2.917 10.905 0.411 1.00 94.81 93 PRO A N 1
ATOM 692 C CA . PRO A 1 93 ? 1.843 11.881 0.608 1.00 94.81 93 PRO A CA 1
ATOM 693 C C . PRO A 1 93 ? 2.369 13.327 0.550 1.00 94.81 93 PRO A C 1
ATOM 695 O O . PRO A 1 93 ? 2.207 14.121 1.473 1.00 94.81 93 PRO A O 1
ATOM 698 N N . TYR A 1 94 ? 3.035 13.678 -0.550 1.00 92.62 94 TYR A N 1
ATOM 699 C CA . TYR A 1 94 ? 3.590 15.001 -0.808 1.00 92.62 94 TYR A CA 1
ATOM 700 C C . TYR A 1 94 ? 2.761 15.702 -1.880 1.00 92.62 94 TYR A C 1
ATOM 702 O O . TYR A 1 94 ? 2.668 15.219 -3.005 1.00 92.62 94 TYR A O 1
ATOM 710 N N . HIS A 1 95 ? 2.222 16.887 -1.582 1.00 91.81 95 HIS A N 1
ATOM 711 C CA . HIS A 1 95 ? 1.353 17.626 -2.514 1.00 91.81 95 HIS A CA 1
ATOM 712 C C . HIS A 1 95 ? 2.013 17.978 -3.860 1.00 91.81 95 HIS A C 1
ATOM 714 O O . HIS A 1 95 ? 1.320 18.206 -4.846 1.00 91.81 95 HIS A O 1
ATOM 720 N N . ARG A 1 96 ? 3.352 17.967 -3.935 1.00 92.69 96 ARG A N 1
ATOM 721 C CA . ARG A 1 96 ? 4.106 18.142 -5.189 1.00 92.69 96 ARG A CA 1
ATOM 722 C C . ARG A 1 96 ? 4.037 16.927 -6.121 1.00 92.69 96 ARG A C 1
ATOM 724 O O . ARG A 1 96 ? 4.369 17.057 -7.291 1.00 92.69 96 ARG A O 1
ATOM 731 N N . ASN A 1 97 ? 3.591 15.773 -5.626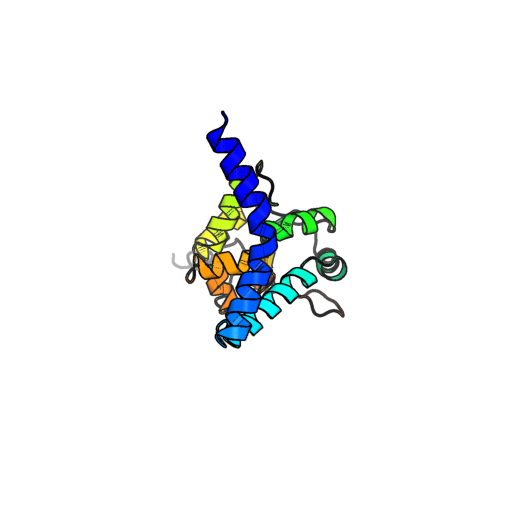 1.00 90.62 97 ASN A N 1
ATOM 732 C CA . ASN A 1 97 ? 3.491 14.521 -6.372 1.00 90.62 97 ASN A CA 1
ATOM 733 C C . ASN A 1 97 ? 2.045 14.177 -6.778 1.00 90.62 97 ASN A C 1
ATOM 735 O O . ASN A 1 97 ? 1.673 13.007 -6.866 1.00 90.62 97 ASN A O 1
ATOM 739 N N . GLY A 1 98 ? 1.202 15.194 -6.993 1.00 96.44 98 GLY A N 1
ATOM 740 C CA . GLY A 1 98 ? -0.235 15.009 -7.222 1.00 96.44 98 GLY A CA 1
ATOM 741 C C . GLY A 1 98 ? -0.564 14.020 -8.345 1.00 96.44 98 GLY A C 1
ATOM 742 O O . GLY A 1 98 ? -1.450 13.189 -8.179 1.00 96.44 98 GLY A O 1
ATOM 743 N N . ALA A 1 99 ? 0.191 14.041 -9.449 1.00 97.38 99 ALA A N 1
ATOM 744 C CA . ALA A 1 99 ? -0.029 13.129 -10.571 1.00 97.38 99 ALA A CA 1
ATOM 745 C C . ALA A 1 99 ? 0.205 11.652 -10.202 1.00 97.38 99 ALA A C 1
ATOM 747 O O . ALA A 1 99 ? -0.640 10.815 -10.507 1.00 97.38 99 ALA A O 1
ATOM 748 N N . ALA A 1 100 ? 1.306 11.319 -9.515 1.00 97.50 100 ALA A N 1
ATOM 749 C CA . ALA A 1 100 ? 1.578 9.930 -9.134 1.00 97.50 100 ALA A CA 1
ATOM 750 C C . ALA A 1 100 ? 0.671 9.453 -7.988 1.00 97.50 100 ALA A C 1
ATOM 752 O O . ALA A 1 100 ? 0.290 8.287 -7.954 1.00 97.50 100 ALA A O 1
ATOM 753 N N . ILE A 1 101 ? 0.279 10.355 -7.079 1.00 98.50 101 ILE A N 1
ATOM 754 C CA . ILE A 1 101 ? -0.737 10.057 -6.061 1.00 98.50 101 ILE A CA 1
ATOM 755 C C . ILE A 1 101 ? -2.048 9.664 -6.752 1.00 98.50 101 ILE A C 1
ATOM 757 O O . ILE A 1 101 ? -2.582 8.592 -6.479 1.00 98.50 101 ILE A O 1
ATOM 761 N N . LEU A 1 102 ? -2.538 10.478 -7.694 1.00 98.06 102 LEU A N 1
ATOM 762 C CA . LEU A 1 102 ? -3.758 10.173 -8.447 1.00 98.06 102 LEU A CA 1
ATOM 763 C C . LEU A 1 102 ? -3.647 8.870 -9.245 1.00 98.06 102 LEU A C 1
ATOM 765 O O . LEU A 1 102 ? -4.610 8.112 -9.289 1.00 98.06 102 LEU A O 1
ATOM 769 N N . ASP A 1 103 ? -2.484 8.572 -9.827 1.00 98.56 103 ASP A N 1
ATOM 770 C CA . ASP A 1 103 ? -2.243 7.287 -10.486 1.00 98.56 103 ASP A CA 1
ATOM 771 C C . ASP A 1 103 ? -2.426 6.102 -9.518 1.00 98.56 103 ASP A C 1
ATOM 773 O O . ASP A 1 103 ? -3.072 5.122 -9.881 1.00 98.56 103 ASP A O 1
ATOM 777 N N . ILE A 1 104 ? -1.929 6.188 -8.278 1.00 98.56 104 ILE A N 1
ATOM 778 C CA . ILE A 1 104 ? -2.142 5.141 -7.262 1.00 98.56 104 ILE A CA 1
ATOM 779 C C . ILE A 1 104 ? -3.631 4.981 -6.938 1.00 98.56 104 ILE A C 1
ATOM 781 O O . ILE A 1 104 ? -4.127 3.853 -6.898 1.00 98.56 104 ILE A O 1
ATOM 785 N N . HIS A 1 105 ? -4.358 6.091 -6.775 1.00 98.38 105 HIS A N 1
ATOM 786 C CA . HIS A 1 105 ? -5.804 6.049 -6.563 1.00 98.38 105 HIS A CA 1
ATOM 787 C C . HIS A 1 105 ? -6.525 5.361 -7.728 1.00 98.38 105 HIS A C 1
ATOM 789 O O . HIS A 1 105 ? -7.255 4.400 -7.502 1.00 98.38 105 HIS A O 1
ATOM 795 N N . HIS A 1 106 ? -6.270 5.783 -8.970 1.00 98.69 106 HIS A N 1
ATOM 796 C CA . HIS A 1 106 ? -6.874 5.174 -10.158 1.00 98.69 106 HIS A CA 1
ATOM 797 C C . HIS A 1 106 ? -6.508 3.695 -10.315 1.00 98.69 106 HIS A C 1
ATOM 799 O O . HIS A 1 106 ? -7.352 2.901 -10.722 1.00 98.69 106 HIS A O 1
ATOM 805 N N . ALA A 1 107 ? -5.280 3.306 -9.973 1.00 98.69 107 ALA A N 1
ATOM 806 C CA . ALA A 1 107 ? -4.848 1.917 -10.039 1.00 98.69 107 ALA A CA 1
ATOM 807 C C . ALA A 1 107 ? -5.606 1.035 -9.037 1.00 98.69 107 ALA A C 1
ATOM 809 O O . ALA A 1 107 ? -6.036 -0.059 -9.393 1.00 98.69 107 ALA A O 1
ATOM 810 N N . PHE A 1 108 ? -5.788 1.490 -7.795 1.00 98.56 108 PHE A N 1
ATOM 811 C CA . PHE A 1 108 ? -6.483 0.707 -6.770 1.00 98.56 108 PHE A CA 1
ATOM 812 C C . PHE A 1 108 ? -8.008 0.737 -6.896 1.00 98.56 108 PHE A C 1
ATOM 814 O O . PHE A 1 108 ? -8.653 -0.275 -6.607 1.00 98.56 108 PHE A O 1
ATOM 821 N N . ASP A 1 109 ? -8.569 1.865 -7.332 1.00 98.56 109 ASP A N 1
ATOM 822 C CA . ASP A 1 109 ? -10.007 2.047 -7.540 1.00 98.56 109 ASP A CA 1
ATOM 823 C C . ASP A 1 109 ? -10.500 1.429 -8.865 1.00 98.56 109 ASP A C 1
ATOM 825 O O . ASP A 1 109 ? -11.653 1.010 -8.956 1.00 98.56 109 ASP A O 1
ATOM 829 N N . GLY A 1 110 ? -9.636 1.359 -9.884 1.00 98.44 110 GLY A N 1
ATOM 830 C CA . GLY A 1 110 ? -9.952 0.867 -11.228 1.00 98.44 110 GLY A CA 1
ATOM 831 C C . GLY A 1 110 ? -9.933 -0.656 -11.375 1.00 98.44 110 GLY A C 1
ATOM 832 O O . GLY A 1 110 ? -9.915 -1.404 -10.399 1.00 98.44 110 GLY A O 1
ATOM 833 N N . SER A 1 111 ? -9.941 -1.142 -12.619 1.00 98.50 111 SER A N 1
ATOM 834 C CA . SER A 1 111 ? -9.874 -2.582 -12.903 1.00 98.50 111 SER A CA 1
ATOM 835 C C . SER A 1 111 ? -8.454 -3.142 -12.754 1.00 98.50 111 SER A C 1
ATOM 837 O O . SER A 1 111 ? -7.465 -2.411 -12.789 1.00 98.50 111 SER A O 1
ATOM 839 N N . ALA A 1 112 ? -8.323 -4.471 -12.693 1.00 98.06 112 ALA A N 1
ATOM 840 C CA . ALA A 1 112 ? -7.021 -5.146 -12.721 1.00 98.06 112 ALA A CA 1
ATOM 841 C C . ALA A 1 112 ? -6.170 -4.766 -13.951 1.00 98.06 112 ALA A C 1
ATOM 843 O O . ALA A 1 112 ? -4.948 -4.641 -13.860 1.00 98.06 112 ALA A O 1
ATOM 844 N N . ARG A 1 113 ? -6.816 -4.535 -15.101 1.00 97.25 113 ARG A N 1
ATOM 845 C CA . ARG A 1 113 ? -6.155 -4.052 -16.319 1.00 97.25 113 ARG A CA 1
ATOM 846 C C . ARG A 1 113 ? -5.609 -2.635 -16.129 1.00 97.25 113 ARG A C 1
ATOM 848 O O . ARG A 1 113 ? -4.467 -2.381 -16.508 1.00 97.25 113 ARG A O 1
ATOM 855 N N . ASP A 1 114 ? -6.402 -1.742 -15.540 1.00 98.00 114 ASP A N 1
ATOM 856 C CA . ASP A 1 114 ? -6.007 -0.345 -15.327 1.00 98.00 114 ASP A CA 1
ATOM 857 C C . ASP A 1 114 ? -4.866 -0.259 -14.302 1.00 98.00 114 ASP A C 1
ATOM 859 O O . ASP A 1 114 ? -3.875 0.427 -14.556 1.00 98.00 114 ASP A O 1
ATOM 863 N N . PHE A 1 115 ? -4.927 -1.051 -13.220 1.00 98.69 115 PHE A N 1
ATOM 864 C CA . PHE A 1 115 ? -3.807 -1.214 -12.288 1.00 98.69 115 PHE A CA 1
ATOM 865 C C . PHE A 1 115 ? -2.522 -1.600 -13.023 1.00 98.69 115 PHE A C 1
ATOM 867 O O . PHE A 1 115 ? -1.502 -0.929 -12.878 1.00 98.69 115 PHE A O 1
ATOM 874 N N . ARG A 1 116 ? -2.556 -2.670 -13.833 1.00 98.12 116 ARG A N 1
ATOM 875 C CA . ARG A 1 116 ? -1.361 -3.183 -14.521 1.00 98.12 116 ARG A CA 1
ATOM 876 C C . ARG A 1 116 ? -0.782 -2.152 -15.491 1.00 98.12 116 ARG A C 1
ATOM 878 O O . ARG A 1 116 ? 0.436 -2.009 -15.563 1.00 98.12 116 ARG A O 1
ATOM 885 N N . ALA A 1 117 ? -1.631 -1.410 -16.202 1.00 98.31 117 ALA A N 1
ATOM 886 C CA . ALA A 1 117 ? -1.200 -0.342 -17.103 1.00 98.31 117 ALA A CA 1
ATOM 887 C C . ALA A 1 117 ? -0.529 0.822 -16.349 1.00 98.31 117 ALA A C 1
ATOM 889 O O . ALA A 1 117 ? 0.526 1.307 -16.762 1.00 98.31 117 ALA A O 1
ATOM 890 N N . ILE A 1 118 ? -1.096 1.243 -15.216 1.00 98.75 118 ILE A N 1
ATOM 891 C CA . ILE A 1 118 ? -0.526 2.311 -14.386 1.00 98.75 118 ILE A CA 1
ATOM 892 C C . ILE A 1 118 ? 0.772 1.850 -13.708 1.00 98.75 118 ILE A C 1
ATOM 894 O O . ILE A 1 118 ? 1.756 2.589 -13.685 1.00 98.75 118 ILE A O 1
ATOM 898 N N . ALA A 1 119 ? 0.830 0.615 -13.212 1.00 98.75 119 ALA A N 1
ATOM 899 C CA . ALA A 1 119 ? 2.053 0.049 -12.654 1.00 98.75 119 ALA A CA 1
ATOM 900 C C . ALA A 1 119 ? 3.183 -0.002 -13.702 1.00 98.75 119 ALA A C 1
ATOM 902 O O . ALA A 1 119 ? 4.323 0.359 -13.396 1.00 98.75 119 ALA A O 1
ATOM 903 N N . ALA A 1 120 ? 2.853 -0.340 -14.956 1.00 98.56 120 ALA A N 1
ATOM 904 C CA . ALA A 1 120 ? 3.795 -0.313 -16.075 1.00 98.56 120 ALA A CA 1
ATOM 905 C C . ALA A 1 120 ? 4.309 1.106 -16.369 1.00 98.56 120 ALA A C 1
ATOM 907 O O . ALA A 1 120 ? 5.514 1.291 -16.548 1.00 98.56 120 ALA A O 1
ATOM 908 N N . LYS A 1 121 ? 3.425 2.119 -16.357 1.00 98.38 121 LYS A N 1
ATOM 909 C CA . LYS A 1 121 ? 3.789 3.543 -16.515 1.00 98.38 121 LYS A CA 1
ATOM 910 C C . LYS A 1 121 ? 4.858 3.975 -15.504 1.00 98.38 121 LYS A C 1
ATOM 912 O O . LYS A 1 121 ? 5.774 4.708 -15.865 1.00 98.38 121 LYS A O 1
ATOM 917 N N . HIS A 1 122 ? 4.774 3.479 -14.269 1.00 98.38 122 HIS A N 1
ATOM 918 C CA . HIS A 1 122 ? 5.730 3.760 -13.188 1.00 98.38 122 HIS A CA 1
ATOM 919 C C . HIS A 1 122 ? 6.913 2.787 -13.114 1.00 98.38 122 HIS A C 1
ATOM 921 O O . HIS A 1 122 ? 7.736 2.893 -12.205 1.00 98.38 122 HIS A O 1
ATOM 927 N N . ARG A 1 123 ? 7.018 1.837 -14.054 1.00 98.25 123 ARG A N 1
ATOM 928 C CA . ARG A 1 123 ? 8.048 0.782 -14.069 1.00 98.25 123 ARG A CA 1
ATOM 929 C C . ARG A 1 123 ? 8.128 0.016 -12.741 1.00 98.25 123 ARG A C 1
ATOM 931 O O . ARG A 1 123 ? 9.213 -0.350 -12.294 1.00 98.25 123 ARG A O 1
ATOM 938 N N . ALA A 1 124 ? 6.987 -0.204 -12.090 1.00 98.75 124 ALA A N 1
ATOM 939 C CA . ALA A 1 124 ? 6.958 -0.909 -10.818 1.00 98.75 124 ALA A CA 1
ATOM 940 C C . ALA A 1 124 ? 7.249 -2.401 -11.019 1.00 98.75 124 ALA A C 1
ATOM 942 O O . ALA A 1 124 ? 6.582 -3.061 -11.809 1.00 98.75 124 ALA A O 1
ATOM 943 N N . THR A 1 125 ? 8.213 -2.958 -10.294 1.00 98.81 125 THR A N 1
ATOM 944 C CA . THR A 1 125 ? 8.536 -4.395 -10.377 1.00 98.81 125 THR A CA 1
ATOM 945 C C . THR A 1 125 ? 7.668 -5.214 -9.426 1.00 98.81 125 THR A C 1
ATOM 947 O O . THR A 1 125 ? 7.288 -6.346 -9.738 1.00 98.81 125 THR A O 1
ATOM 950 N N . TYR A 1 126 ? 7.351 -4.638 -8.266 1.00 98.88 126 TYR A N 1
ATOM 951 C CA . TYR A 1 126 ? 6.619 -5.305 -7.198 1.00 98.88 126 TYR A CA 1
ATOM 952 C C . TYR A 1 126 ? 5.380 -4.515 -6.793 1.00 98.88 126 TYR A C 1
ATOM 954 O O . TYR A 1 126 ? 5.380 -3.287 -6.839 1.00 98.88 126 TYR A O 1
ATOM 962 N N . LEU A 1 127 ? 4.350 -5.230 -6.351 1.00 98.81 127 LEU A N 1
ATOM 963 C CA . LEU A 1 127 ? 3.218 -4.697 -5.607 1.00 98.81 127 LEU A CA 1
ATOM 964 C C . LEU A 1 127 ? 3.348 -5.135 -4.147 1.00 98.81 127 LEU A C 1
ATOM 966 O O . LEU A 1 127 ? 3.347 -6.333 -3.864 1.00 98.81 127 LEU A O 1
ATOM 970 N N . LEU A 1 128 ? 3.416 -4.171 -3.231 1.00 98.50 128 LEU A N 1
ATOM 971 C CA . LEU A 1 128 ? 3.396 -4.405 -1.789 1.00 98.50 128 LEU A CA 1
ATOM 972 C C . LEU A 1 128 ? 2.081 -3.888 -1.204 1.00 98.50 128 LEU A C 1
ATOM 974 O O . LEU A 1 128 ? 1.817 -2.682 -1.211 1.00 98.50 128 LEU A O 1
ATOM 978 N N . ILE A 1 129 ? 1.281 -4.795 -0.652 1.00 97.62 129 ILE A N 1
ATOM 979 C CA . ILE A 1 129 ? 0.046 -4.478 0.063 1.00 97.62 129 ILE A CA 1
ATOM 980 C C . ILE A 1 129 ? 0.206 -4.813 1.539 1.00 97.62 129 ILE A C 1
ATOM 982 O O . ILE A 1 129 ? 0.671 -5.886 1.896 1.00 97.62 129 ILE A O 1
ATOM 986 N N . CYS A 1 130 ? -0.252 -3.916 2.401 1.00 96.56 130 CYS A N 1
ATOM 987 C CA . CYS A 1 130 ? -0.557 -4.218 3.793 1.00 96.56 130 CYS A CA 1
ATOM 988 C C . CYS A 1 130 ? -2.084 -4.352 3.922 1.00 96.56 130 CYS A C 1
ATOM 990 O O . CYS A 1 130 ? -2.791 -3.346 3.783 1.00 96.56 130 CYS A O 1
ATOM 992 N N . PRO A 1 131 ? -2.620 -5.568 4.124 1.00 95.50 131 PRO A N 1
ATOM 993 C CA . PRO A 1 131 ? -4.036 -5.749 4.422 1.00 95.50 131 PRO A CA 1
ATOM 994 C C . PRO A 1 131 ? -4.446 -4.947 5.664 1.00 95.50 131 PRO A C 1
ATOM 996 O O . PRO A 1 131 ? -3.659 -4.792 6.596 1.00 95.50 131 PRO A O 1
ATOM 999 N N . ASP A 1 132 ? -5.667 -4.412 5.657 1.00 95.62 132 ASP A N 1
ATOM 1000 C CA . ASP A 1 132 ? -6.230 -3.555 6.716 1.00 95.62 132 ASP A CA 1
ATOM 1001 C C . ASP A 1 132 ? -5.472 -2.244 6.990 1.00 95.62 132 ASP A C 1
ATOM 1003 O O . ASP A 1 132 ? -5.792 -1.520 7.936 1.00 95.62 132 ASP A O 1
ATOM 1007 N N . PHE A 1 133 ? -4.491 -1.874 6.165 1.00 96.81 133 PHE A N 1
ATOM 1008 C CA . PHE A 1 133 ? -3.857 -0.567 6.286 1.00 96.81 133 PHE A CA 1
ATOM 1009 C C . PHE A 1 133 ? -4.891 0.556 6.098 1.00 96.81 133 PHE A C 1
ATOM 1011 O O . PHE A 1 133 ? -5.734 0.434 5.203 1.00 96.81 133 PHE A O 1
ATOM 1018 N N . PRO A 1 134 ? -4.845 1.657 6.882 1.00 96.94 134 PRO A N 1
ATOM 1019 C CA . PRO A 1 134 ? -5.882 2.688 6.848 1.00 96.94 134 PRO A CA 1
ATOM 1020 C C . PRO A 1 134 ? -6.237 3.177 5.437 1.00 96.94 134 PRO A C 1
ATOM 1022 O O . PRO A 1 134 ? -7.415 3.181 5.084 1.00 96.94 134 PRO A O 1
ATOM 1025 N N . GLU A 1 135 ? -5.240 3.492 4.604 1.00 97.31 135 GLU A N 1
ATOM 1026 C CA . GLU A 1 135 ? -5.444 3.914 3.210 1.00 97.31 135 GLU A CA 1
ATOM 1027 C C . GLU A 1 135 ? -6.151 2.836 2.368 1.00 97.31 135 GLU A C 1
ATOM 1029 O O . GLU A 1 135 ? -7.120 3.121 1.665 1.00 97.31 135 GLU A O 1
ATOM 1034 N N . GLY A 1 136 ? -5.736 1.576 2.517 1.00 96.44 136 GLY A N 1
ATOM 1035 C CA . GLY A 1 136 ? -6.353 0.411 1.882 1.00 96.44 136 GLY A CA 1
ATOM 1036 C C . GLY A 1 136 ? -7.857 0.308 2.132 1.00 96.44 136 GLY A C 1
ATOM 1037 O O . GLY A 1 136 ? -8.648 0.062 1.218 1.00 96.44 136 GLY A O 1
ATOM 1038 N N . THR A 1 137 ? -8.278 0.585 3.368 1.00 96.25 137 THR A N 1
ATOM 1039 C CA . THR A 1 137 ? -9.699 0.533 3.739 1.00 96.25 137 THR A CA 1
ATOM 1040 C C . THR A 1 137 ? -10.550 1.594 3.044 1.00 96.25 137 THR A C 1
ATOM 1042 O O . THR A 1 137 ? -11.754 1.384 2.862 1.00 96.25 137 THR A O 1
ATOM 1045 N N . ILE A 1 138 ? -9.933 2.701 2.618 1.00 97.31 138 ILE A N 1
ATOM 1046 C CA . ILE A 1 138 ? -10.591 3.753 1.842 1.00 97.31 138 ILE A CA 1
ATOM 1047 C C . ILE A 1 138 ? -10.843 3.255 0.418 1.00 97.31 138 ILE A C 1
ATOM 1049 O O . ILE A 1 138 ? -11.967 3.397 -0.059 1.00 97.31 138 ILE A O 1
ATOM 1053 N N . TYR A 1 139 ? -9.862 2.612 -0.231 1.00 97.81 139 TYR A N 1
ATOM 1054 C CA . TYR A 1 139 ? -10.053 2.010 -1.560 1.00 97.81 139 TYR A CA 1
ATOM 1055 C C . TYR A 1 139 ? -11.177 0.970 -1.551 1.00 97.81 139 TYR A C 1
ATOM 1057 O O . TYR A 1 139 ? -12.066 1.019 -2.394 1.00 97.81 139 TYR A O 1
ATOM 1065 N N . GLN A 1 140 ? -11.215 0.083 -0.548 1.00 95.69 140 GLN A N 1
ATOM 1066 C CA . GLN A 1 140 ? -12.290 -0.916 -0.432 1.00 95.69 140 GLN A CA 1
ATOM 1067 C C . GLN A 1 140 ? -13.674 -0.292 -0.262 1.00 95.69 140 GLN A C 1
ATOM 1069 O O . GLN A 1 140 ? -14.651 -0.815 -0.791 1.00 95.69 140 GLN A O 1
ATOM 1074 N N . SER A 1 141 ? -13.771 0.790 0.515 1.00 96.25 141 SER A N 1
ATOM 1075 C CA . SER A 1 141 ? -15.050 1.456 0.759 1.00 96.25 141 SER A CA 1
ATOM 1076 C C . SER A 1 141 ? -15.506 2.284 -0.438 1.00 96.25 141 SER A C 1
ATOM 1078 O O . SER A 1 141 ? -16.702 2.335 -0.710 1.00 96.25 141 SER A O 1
ATOM 1080 N N . ARG A 1 142 ? -14.576 2.970 -1.110 1.00 97.31 142 ARG A N 1
ATOM 1081 C CA . ARG A 1 142 ? -14.866 3.854 -2.244 1.00 97.31 142 ARG A CA 1
ATOM 1082 C C . ARG A 1 142 ? -15.143 3.060 -3.517 1.00 97.31 142 ARG A C 1
ATOM 1084 O O . ARG A 1 142 ? -16.058 3.408 -4.255 1.00 97.31 142 ARG A O 1
ATOM 1091 N N . SER A 1 143 ? -14.394 1.981 -3.726 1.00 98.19 143 SER A N 1
ATOM 1092 C CA . SER A 1 143 ? -14.409 1.176 -4.946 1.00 98.19 143 SER A CA 1
ATOM 1093 C C . SER A 1 143 ? -14.505 -0.308 -4.587 1.00 98.19 143 SER A C 1
ATOM 1095 O O . SER A 1 143 ? -13.534 -1.053 -4.730 1.00 98.19 143 SER A O 1
ATOM 1097 N N . PRO A 1 144 ? -15.675 -0.785 -4.122 1.00 97.75 144 PRO A N 1
ATOM 1098 C CA . PRO A 1 144 ? -15.841 -2.171 -3.683 1.00 97.75 144 PRO A CA 1
ATOM 1099 C C . PRO A 1 144 ? -15.608 -3.191 -4.805 1.00 97.75 144 PRO A C 1
ATOM 1101 O O . PRO A 1 144 ? -15.259 -4.333 -4.522 1.00 97.75 144 PRO A O 1
ATOM 1104 N N . ASN A 1 145 ? -15.735 -2.783 -6.069 1.00 97.94 145 ASN A N 1
ATOM 1105 C CA . ASN A 1 145 ? -15.440 -3.609 -7.246 1.00 97.94 145 ASN A CA 1
ATOM 1106 C C . ASN A 1 145 ? -14.077 -3.281 -7.885 1.00 97.94 145 ASN A C 1
ATOM 1108 O O . ASN A 1 145 ? -13.756 -3.814 -8.944 1.00 97.94 145 ASN A O 1
ATOM 1112 N N . GLY A 1 146 ? -13.299 -2.390 -7.268 1.00 98.50 146 GLY A N 1
ATOM 1113 C CA . GLY A 1 146 ? -11.976 -1.996 -7.735 1.00 98.50 146 GLY A CA 1
ATOM 1114 C C . GLY A 1 146 ? -10.918 -3.059 -7.454 1.00 98.50 146 GLY A C 1
ATOM 1115 O O . GLY A 1 146 ? -11.124 -3.997 -6.677 1.00 98.50 146 GLY A O 1
ATOM 1116 N N . PHE A 1 147 ? -9.754 -2.884 -8.069 1.00 98.69 147 PHE A N 1
ATOM 1117 C CA . PHE A 1 147 ? -8.644 -3.824 -8.019 1.00 98.69 147 PHE A CA 1
ATOM 1118 C C . PHE A 1 147 ? -8.198 -4.147 -6.590 1.00 98.69 147 PHE A C 1
ATOM 1120 O O . PHE A 1 147 ? -8.056 -5.321 -6.251 1.00 98.69 147 PHE A O 1
ATOM 1127 N N . TYR A 1 148 ? -8.026 -3.137 -5.725 1.00 98.31 148 TYR A N 1
ATOM 1128 C CA . TYR A 1 148 ? -7.627 -3.380 -4.333 1.00 98.31 148 TYR A CA 1
ATOM 1129 C C . TYR A 1 148 ? -8.667 -4.237 -3.600 1.00 98.31 148 TYR A C 1
ATOM 1131 O O . TYR A 1 148 ? -8.320 -5.185 -2.895 1.00 98.31 148 TYR A O 1
ATOM 1139 N N . ALA A 1 149 ? -9.954 -3.928 -3.778 1.00 98.12 149 ALA A N 1
ATOM 1140 C CA . ALA A 1 149 ? -11.033 -4.663 -3.131 1.00 98.12 149 ALA A CA 1
ATOM 1141 C C . ALA A 1 149 ? -11.111 -6.117 -3.619 1.00 98.12 149 ALA A C 1
ATOM 1143 O O . ALA A 1 149 ? -11.252 -7.016 -2.790 1.00 98.12 149 ALA A O 1
ATOM 1144 N N . GLY A 1 150 ? -10.956 -6.348 -4.927 1.00 98.06 150 GLY A N 1
ATOM 1145 C CA . GLY A 1 150 ? -10.859 -7.690 -5.508 1.00 98.06 150 GLY A CA 1
ATOM 1146 C C . GLY A 1 150 ? -9.680 -8.478 -4.950 1.00 98.06 150 GLY A C 1
ATOM 1147 O O . GLY A 1 150 ? -9.859 -9.595 -4.464 1.00 98.06 150 GLY A O 1
ATOM 1148 N N . LEU A 1 151 ? -8.494 -7.867 -4.887 1.00 98.06 151 LEU A N 1
ATOM 1149 C CA . LEU A 1 151 ? -7.312 -8.511 -4.318 1.00 98.06 151 LEU A CA 1
ATOM 1150 C C . LEU A 1 151 ? -7.530 -8.922 -2.851 1.00 98.06 151 LEU A C 1
ATOM 1152 O O . LEU A 1 151 ? -7.147 -10.022 -2.460 1.00 98.06 151 LEU A O 1
ATOM 1156 N N . MET A 1 152 ? -8.210 -8.092 -2.051 1.00 96.94 152 MET A N 1
ATOM 1157 C CA . MET A 1 152 ? -8.569 -8.428 -0.663 1.00 96.94 152 MET A CA 1
ATOM 1158 C C . MET A 1 152 ? -9.641 -9.522 -0.544 1.00 96.94 152 MET A C 1
ATOM 1160 O O . MET A 1 152 ? -9.732 -10.161 0.501 1.00 96.94 152 MET A O 1
ATOM 1164 N N . ARG A 1 153 ? -10.425 -9.778 -1.600 1.00 97.00 153 ARG A N 1
ATOM 1165 C CA . ARG A 1 153 ? -11.316 -10.950 -1.706 1.00 97.00 153 ARG A CA 1
ATOM 1166 C C . ARG A 1 153 ? -10.614 -12.202 -2.243 1.00 97.00 153 ARG A C 1
ATOM 1168 O O . ARG A 1 153 ? -11.245 -13.248 -2.338 1.00 97.00 153 ARG A O 1
ATOM 1175 N N . GLY A 1 154 ? -9.327 -12.115 -2.583 1.00 96.44 154 GLY A N 1
ATOM 1176 C CA . GLY A 1 154 ? -8.569 -13.215 -3.181 1.00 96.44 154 GLY A CA 1
ATOM 1177 C C . GLY A 1 154 ? -8.664 -13.290 -4.707 1.00 96.44 154 GLY A C 1
ATOM 1178 O O . GLY A 1 154 ? -8.143 -14.233 -5.299 1.00 96.44 154 GLY A O 1
ATOM 1179 N N . GLU A 1 155 ? -9.266 -12.295 -5.364 1.00 97.19 155 GLU A N 1
ATOM 1180 C CA . GLU A 1 155 ? -9.320 -12.175 -6.826 1.00 97.19 155 GLU A CA 1
ATOM 1181 C C . GLU A 1 155 ? -7.965 -11.666 -7.351 1.00 97.19 155 GLU A C 1
ATOM 1183 O O . GLU A 1 155 ? -7.817 -10.516 -7.764 1.00 97.19 155 GLU A O 1
ATOM 1188 N N . ARG A 1 156 ? -6.935 -12.516 -7.281 1.00 96.81 156 ARG A N 1
ATOM 1189 C CA . ARG A 1 156 ? -5.584 -12.197 -7.755 1.00 96.81 156 ARG A CA 1
ATOM 1190 C C . ARG A 1 156 ? -5.437 -12.564 -9.238 1.00 96.81 156 ARG A C 1
ATOM 1192 O O . ARG A 1 156 ? -5.546 -13.744 -9.568 1.00 96.81 156 ARG A O 1
ATOM 1199 N N . PRO A 1 157 ? -5.125 -11.604 -10.125 1.00 97.12 157 PRO A N 1
ATOM 1200 C CA . PRO A 1 157 ? -4.803 -11.909 -11.515 1.00 97.12 157 PRO A CA 1
ATOM 1201 C C . PRO A 1 157 ? -3.555 -12.794 -11.648 1.00 97.12 157 PRO A C 1
ATOM 1203 O O . PRO A 1 157 ? -2.642 -12.721 -10.827 1.00 97.12 157 PRO A O 1
ATOM 1206 N N . ASP A 1 158 ? -3.485 -13.588 -12.712 1.00 96.50 158 ASP A N 1
ATOM 1207 C CA . ASP A 1 158 ? -2.388 -14.524 -13.008 1.00 96.50 158 ASP A CA 1
ATOM 1208 C C . ASP A 1 158 ? -1.012 -13.851 -13.164 1.00 96.50 158 ASP A C 1
ATOM 1210 O O . ASP A 1 158 ? 0.017 -14.420 -12.805 1.00 96.50 158 ASP A O 1
ATOM 1214 N N . TRP A 1 159 ? -0.988 -12.607 -13.643 1.00 97.06 159 TRP A N 1
ATOM 1215 C CA . TRP A 1 159 ? 0.224 -11.800 -13.783 1.00 97.06 159 TRP A CA 1
ATOM 1216 C C . TRP A 1 159 ? 0.747 -11.209 -12.461 1.00 97.06 159 TRP A C 1
ATOM 1218 O O . TRP A 1 159 ? 1.798 -10.563 -12.471 1.00 97.06 159 TRP A O 1
ATOM 1228 N N . LEU A 1 160 ? 0.056 -11.422 -11.333 1.00 98.06 160 LEU A N 1
ATOM 1229 C CA . LEU A 1 160 ? 0.591 -11.178 -9.992 1.00 98.06 160 LEU A CA 1
ATOM 1230 C C . LEU A 1 160 ? 1.093 -12.478 -9.368 1.00 98.06 160 LEU A C 1
ATOM 1232 O O . LEU A 1 160 ? 0.318 -13.293 -8.863 1.00 98.06 160 LEU A O 1
ATOM 1236 N N . VAL A 1 161 ? 2.413 -12.624 -9.333 1.00 98.38 161 VAL A N 1
ATOM 1237 C CA . VAL A 1 161 ? 3.072 -13.801 -8.762 1.00 98.38 161 VAL A CA 1
ATOM 1238 C C . VAL A 1 161 ? 3.467 -13.502 -7.316 1.00 98.38 161 VAL A C 1
ATOM 1240 O O . VAL A 1 161 ? 4.220 -12.552 -7.103 1.00 98.38 161 VAL A O 1
ATOM 1243 N N . PRO A 1 162 ? 2.987 -14.257 -6.312 1.00 98.00 162 PRO A N 1
ATOM 1244 C CA . PRO A 1 162 ? 3.420 -14.084 -4.926 1.00 98.00 162 PRO A CA 1
ATOM 1245 C C . PRO A 1 162 ? 4.938 -14.212 -4.781 1.00 98.00 162 PRO A C 1
ATOM 1247 O O . PRO A 1 162 ? 5.560 -15.050 -5.431 1.00 98.00 162 PRO A O 1
ATOM 1250 N N . VAL A 1 163 ? 5.525 -13.385 -3.921 1.00 98.06 163 VAL A N 1
ATOM 1251 C CA . VAL A 1 163 ? 6.947 -13.441 -3.573 1.00 98.06 163 VAL A CA 1
ATOM 1252 C C . VAL A 1 163 ? 7.065 -13.767 -2.096 1.00 98.06 163 VAL A C 1
ATOM 1254 O O . VAL A 1 163 ? 6.525 -13.056 -1.248 1.00 98.06 163 VAL A O 1
ATOM 1257 N N . GLU A 1 164 ? 7.797 -14.832 -1.799 1.00 95.56 164 GLU A N 1
ATOM 1258 C CA . GLU A 1 164 ? 8.115 -15.230 -0.435 1.00 95.56 164 GLU A CA 1
ATOM 1259 C C . GLU A 1 164 ? 9.488 -14.685 -0.044 1.00 95.56 164 GLU A C 1
ATOM 1261 O O . GLU A 1 164 ? 10.466 -14.828 -0.781 1.00 95.56 164 GLU A O 1
ATOM 1266 N N . LEU A 1 165 ? 9.551 -14.050 1.124 1.00 96.06 165 LEU A N 1
ATOM 1267 C CA . LEU A 1 165 ? 10.791 -13.573 1.728 1.00 96.06 165 LEU A CA 1
ATOM 1268 C C . LEU A 1 165 ? 11.213 -14.555 2.817 1.00 96.06 165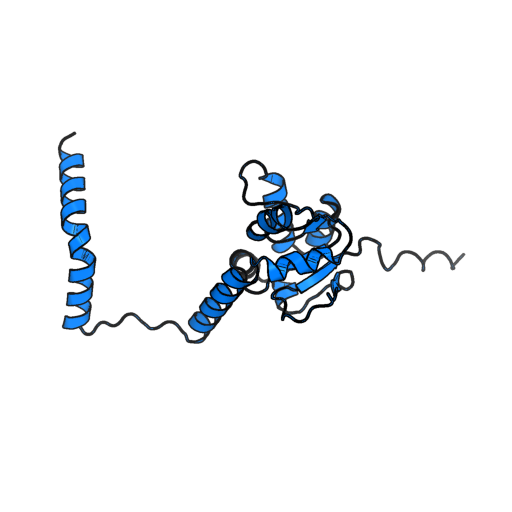 LEU A C 1
ATOM 1270 O O . LEU A 1 165 ? 10.372 -15.078 3.549 1.00 96.06 165 LEU A O 1
ATOM 1274 N N . LYS A 1 166 ? 12.516 -14.802 2.940 1.00 95.50 166 LYS A N 1
ATOM 1275 C CA . LYS A 1 166 ? 13.048 -15.722 3.948 1.00 95.50 166 LYS A CA 1
ATOM 1276 C C . LYS A 1 166 ? 13.191 -14.964 5.259 1.00 95.50 166 LYS A C 1
ATOM 1278 O O . LYS A 1 166 ? 14.109 -14.165 5.408 1.00 95.50 166 LYS A O 1
ATOM 1283 N N . THR A 1 167 ? 12.270 -15.174 6.189 1.00 94.38 167 THR A N 1
ATOM 1284 C CA . THR A 1 167 ? 12.254 -14.447 7.461 1.00 94.38 167 THR A CA 1
ATOM 1285 C C . THR A 1 167 ? 11.629 -15.282 8.575 1.00 94.38 167 THR A C 1
ATOM 1287 O O . THR A 1 167 ? 10.810 -16.164 8.323 1.00 94.38 167 THR A O 1
ATOM 1290 N N . ASP A 1 168 ? 12.044 -15.011 9.806 1.00 93.81 168 ASP A N 1
ATOM 1291 C CA . ASP A 1 168 ? 11.555 -15.620 11.043 1.00 93.81 168 ASP A CA 1
ATOM 1292 C C . ASP A 1 168 ? 10.365 -14.858 11.653 1.00 93.81 168 ASP A C 1
ATOM 1294 O O . ASP A 1 168 ? 9.701 -15.358 12.565 1.00 93.81 168 ASP A O 1
ATOM 1298 N N . ILE A 1 169 ? 10.045 -13.669 11.132 1.00 92.56 169 ILE A N 1
ATOM 1299 C CA . ILE A 1 169 ? 8.895 -12.880 11.566 1.00 92.56 169 ILE A CA 1
ATOM 1300 C C . ILE A 1 169 ? 7.681 -13.083 10.660 1.00 92.56 169 ILE A C 1
ATOM 1302 O O . ILE A 1 169 ? 7.767 -13.178 9.438 1.00 92.56 169 ILE A O 1
ATOM 1306 N N . THR A 1 170 ? 6.484 -13.045 11.248 1.00 93.69 170 THR A N 1
ATOM 1307 C CA . THR A 1 170 ? 5.253 -12.972 10.454 1.00 93.69 170 THR A CA 1
ATOM 1308 C C . THR A 1 170 ? 5.116 -11.587 9.830 1.00 93.69 170 THR A C 1
ATOM 1310 O O . THR A 1 170 ? 4.707 -10.635 10.511 1.00 93.69 170 THR A O 1
ATOM 1313 N N . LEU A 1 171 ? 5.426 -11.485 8.538 1.00 95.06 171 LEU A N 1
ATOM 1314 C CA . LEU A 1 171 ? 5.276 -10.254 7.773 1.00 95.06 171 LEU A CA 1
ATOM 1315 C C . LEU A 1 171 ? 3.812 -9.806 7.711 1.00 95.06 171 LEU A C 1
ATOM 1317 O O . LEU A 1 171 ? 2.918 -10.629 7.516 1.00 95.06 171 LEU A O 1
ATOM 1321 N N . PRO A 1 172 ? 3.537 -8.500 7.853 1.00 95.38 172 PRO A N 1
ATOM 1322 C CA . PRO A 1 172 ? 2.185 -7.969 7.746 1.00 95.38 172 PRO A CA 1
ATOM 1323 C C . PRO A 1 172 ? 1.809 -7.619 6.291 1.00 95.38 172 PRO A C 1
ATOM 1325 O O . PRO A 1 172 ? 0.861 -6.869 6.072 1.00 95.38 172 PRO A O 1
ATOM 1328 N N . TYR A 1 173 ? 2.563 -8.117 5.304 1.00 94.25 173 TYR A N 1
ATOM 1329 C CA . TYR A 1 173 ? 2.428 -7.753 3.895 1.00 94.25 173 TYR A CA 1
ATOM 1330 C C . TYR A 1 173 ? 1.969 -8.919 3.025 1.00 94.25 173 TYR A C 1
ATOM 1332 O O . TYR A 1 173 ? 2.254 -10.080 3.301 1.00 94.25 173 TYR A O 1
ATOM 1340 N N . GLN A 1 174 ? 1.344 -8.570 1.907 1.00 97.00 174 GLN A N 1
ATOM 1341 C CA . GLN A 1 174 ? 1.296 -9.383 0.705 1.00 97.00 174 GLN A CA 1
ATOM 1342 C C . GLN A 1 174 ? 2.226 -8.744 -0.328 1.00 97.00 174 GLN A C 1
ATOM 1344 O O . GLN A 1 174 ? 2.071 -7.564 -0.656 1.00 97.00 174 GLN A O 1
ATOM 1349 N N . LEU A 1 175 ? 3.188 -9.516 -0.825 1.00 98.38 175 LEU A N 1
ATOM 1350 C CA . LEU A 1 175 ? 4.166 -9.066 -1.807 1.00 98.38 175 LEU A CA 1
ATOM 1351 C C . LEU A 1 175 ? 4.003 -9.866 -3.094 1.00 98.38 175 LEU A C 1
ATOM 1353 O O . LEU A 1 175 ? 3.977 -11.097 -3.075 1.00 98.38 175 LEU A O 1
ATOM 1357 N N . TYR A 1 176 ? 3.904 -9.156 -4.211 1.00 98.75 176 TYR A N 1
ATOM 1358 C CA . TYR A 1 176 ? 3.728 -9.751 -5.526 1.00 98.75 176 TYR A CA 1
ATOM 1359 C C . TYR A 1 176 ? 4.735 -9.177 -6.513 1.00 98.75 176 TYR A C 1
ATOM 1361 O O . TYR A 1 176 ? 4.976 -7.971 -6.532 1.00 98.75 176 TYR A O 1
ATOM 1369 N N . ARG A 1 177 ? 5.273 -10.020 -7.389 1.00 98.62 177 ARG A N 1
ATOM 1370 C CA . ARG A 1 177 ? 5.958 -9.604 -8.608 1.00 98.62 177 ARG A CA 1
ATOM 1371 C C . ARG A 1 177 ? 4.926 -9.340 -9.693 1.00 98.62 177 ARG A C 1
ATOM 1373 O O . ARG A 1 177 ? 4.030 -10.157 -9.910 1.00 98.62 177 ARG A O 1
ATOM 1380 N N . ILE A 1 178 ? 5.078 -8.218 -10.386 1.00 98.56 178 ILE A N 1
ATOM 1381 C CA . ILE A 1 178 ? 4.205 -7.837 -11.494 1.00 98.56 178 ILE A CA 1
ATOM 1382 C C . ILE A 1 178 ? 4.836 -8.336 -12.793 1.00 98.56 178 ILE A C 1
ATOM 1384 O O . ILE A 1 178 ? 5.966 -7.980 -13.130 1.00 98.56 178 ILE A O 1
ATOM 1388 N N . LEU A 1 179 ? 4.115 -9.173 -13.534 1.00 97.81 179 LEU A N 1
ATOM 1389 C CA . LEU A 1 179 ? 4.506 -9.571 -14.882 1.00 97.81 179 LEU A CA 1
ATOM 1390 C C . LEU A 1 179 ? 3.862 -8.618 -15.888 1.00 97.81 179 LEU A C 1
ATOM 1392 O O . LEU A 1 179 ? 2.659 -8.379 -15.824 1.00 97.81 179 LEU A O 1
ATOM 1396 N N . TYR A 1 180 ? 4.627 -8.097 -16.849 1.00 94.25 180 TYR A N 1
ATOM 1397 C CA . TYR A 1 180 ? 4.114 -7.199 -17.902 1.00 94.25 180 TYR A CA 1
ATOM 1398 C C . TYR A 1 180 ? 4.010 -7.854 -19.277 1.00 94.25 180 TYR A C 1
ATOM 1400 O O . TYR A 1 180 ? 3.226 -7.395 -20.103 1.00 94.25 180 TYR A O 1
ATOM 1408 N N . SER A 1 181 ? 4.730 -8.952 -19.511 1.00 78.19 181 SER A N 1
ATOM 1409 C CA . SER A 1 181 ? 4.601 -9.694 -20.762 1.00 78.19 181 SER A CA 1
ATOM 1410 C C . SER A 1 181 ? 3.198 -10.304 -20.878 1.00 78.19 181 SER A C 1
ATOM 1412 O O . SER A 1 181 ? 2.645 -10.779 -19.877 1.00 78.19 181 SER A O 1
ATOM 1414 N N . PRO A 1 182 ? 2.591 -10.303 -22.073 1.00 55.41 182 PRO A N 1
ATOM 1415 C CA . PRO A 1 182 ? 1.394 -11.085 -22.313 1.00 55.41 182 PRO A CA 1
ATOM 1416 C C . PRO A 1 182 ? 1.776 -12.568 -22.251 1.00 55.41 182 PRO A C 1
ATOM 1418 O O . PRO A 1 182 ? 2.513 -13.068 -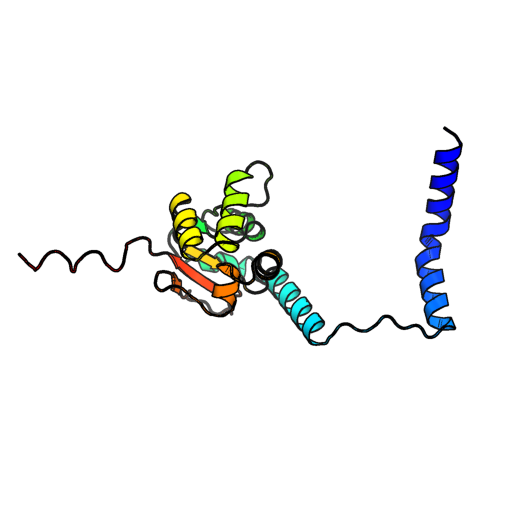23.099 1.00 55.41 182 PRO A O 1
ATOM 1421 N N . THR A 1 183 ? 1.269 -13.296 -21.261 1.00 49.69 183 THR A N 1
ATOM 1422 C CA . THR A 1 183 ? 1.154 -14.757 -21.322 1.00 49.69 183 THR A CA 1
ATOM 1423 C C . THR A 1 183 ? 0.131 -15.099 -22.411 1.00 49.69 183 THR A C 1
ATOM 1425 O O . THR A 1 183 ? -1.032 -15.355 -22.133 1.00 49.69 183 THR A O 1
ATOM 1428 N N . GLY A 1 184 ? 0.530 -15.001 -23.685 1.00 47.84 184 GLY A N 1
ATOM 1429 C CA . GLY A 1 184 ? -0.380 -15.257 -24.811 1.00 47.84 184 GLY A CA 1
ATOM 1430 C C . GLY A 1 184 ? 0.094 -14.849 -26.209 1.00 47.84 184 GLY A C 1
ATOM 1431 O O . GLY A 1 184 ? -0.744 -14.654 -27.081 1.00 47.84 184 GLY A O 1
ATOM 1432 N N . GLY A 1 185 ? 1.400 -14.687 -26.442 1.00 42.19 185 GLY A N 1
ATOM 1433 C CA . GLY A 1 185 ? 1.942 -14.165 -27.704 1.00 42.19 185 GLY A CA 1
ATOM 1434 C C . GLY A 1 185 ? 2.580 -15.179 -28.658 1.00 42.19 185 GLY A C 1
ATOM 1435 O O . GLY A 1 185 ? 3.285 -14.747 -29.558 1.00 42.19 185 GLY A O 1
ATOM 1436 N N . GLU A 1 186 ? 2.393 -16.493 -28.482 1.00 46.16 186 GLU A N 1
ATOM 1437 C CA . GLU A 1 186 ? 3.115 -17.493 -29.296 1.00 46.16 186 GLU A CA 1
ATOM 1438 C C . GLU A 1 186 ? 2.285 -18.752 -29.620 1.00 46.16 186 GLU A C 1
ATOM 1440 O O . GLU A 1 186 ? 2.746 -19.885 -29.529 1.00 46.16 186 GLU A O 1
ATOM 1445 N N . LYS A 1 187 ? 1.015 -18.568 -30.006 1.00 41.50 187 LYS A N 1
ATOM 1446 C CA . LYS A 1 187 ? 0.204 -19.628 -30.650 1.00 41.50 187 LYS A CA 1
ATOM 1447 C C . LYS A 1 187 ? -0.467 -19.202 -31.963 1.00 41.50 187 LYS A C 1
ATOM 1449 O O . LYS A 1 187 ? -1.413 -19.843 -32.400 1.00 41.50 187 LYS A O 1
ATOM 1454 N N . ALA A 1 188 ? 0.032 -18.154 -32.620 1.00 44.34 188 ALA A N 1
ATOM 1455 C CA . ALA A 1 188 ? -0.507 -17.679 -33.902 1.00 44.34 188 ALA A CA 1
ATOM 1456 C C . ALA A 1 188 ? 0.434 -17.880 -35.111 1.00 44.34 188 ALA A C 1
ATOM 1458 O O . ALA A 1 188 ? 0.083 -17.480 -36.215 1.00 44.34 188 ALA A O 1
ATOM 1459 N N . ALA A 1 189 ? 1.606 -18.506 -34.942 1.00 43.69 189 ALA A N 1
ATOM 1460 C CA . ALA A 1 189 ? 2.603 -18.632 -36.016 1.00 43.69 189 ALA A CA 1
ATOM 1461 C C . ALA A 1 189 ? 2.692 -20.023 -36.679 1.00 43.69 189 ALA A C 1
ATOM 1463 O O . ALA A 1 189 ? 3.540 -20.221 -37.540 1.00 43.69 189 ALA A O 1
ATOM 1464 N N . GLN A 1 190 ? 1.816 -20.977 -36.343 1.00 40.81 190 GLN A N 1
ATOM 1465 C CA . GLN A 1 190 ? 1.851 -22.326 -36.929 1.00 40.81 190 GLN A CA 1
ATOM 1466 C C . GLN A 1 190 ? 0.505 -22.735 -37.539 1.00 40.81 190 GLN A C 1
ATOM 1468 O O . GLN A 1 190 ? -0.028 -23.793 -37.230 1.00 40.81 190 GLN A O 1
ATOM 1473 N N . GLN A 1 191 ? -0.058 -21.877 -38.388 1.00 45.53 191 GLN A N 1
ATOM 1474 C CA . GLN A 1 191 ? -1.055 -22.255 -39.396 1.00 45.53 191 GLN A CA 1
ATOM 1475 C C . GLN A 1 191 ? -0.860 -21.360 -40.624 1.00 45.53 191 GLN A C 1
ATOM 1477 O O . GLN A 1 191 ? -1.622 -20.423 -40.859 1.00 45.53 191 GLN A O 1
ATOM 1482 N N . ARG A 1 192 ? 0.217 -21.617 -41.365 1.00 41.09 192 ARG A N 1
ATOM 1483 C CA . ARG A 1 192 ? 0.350 -21.324 -42.794 1.00 41.09 192 ARG A CA 1
ATOM 1484 C C . ARG A 1 192 ? 1.156 -22.441 -43.428 1.00 41.09 192 ARG A C 1
ATOM 1486 O O . ARG A 1 192 ? 2.115 -22.888 -42.762 1.00 41.09 192 ARG A O 1
#

Secondary structure (DSSP, 8-state):
-HHHHHHHHHHHHHTTTHHHHHHHHHHHH--PPPPPPHHHHHHHHHHHHHHHHTT-HHHHGGGGGSPS-EEE--TTTHHHHHHHSS-EES--S-GGGHHHHHHHHHHHHS-HHHHHHHHHHTTEEEEEE-TT-HHHHHHHHH-TTSHHHHHHTT---TTEEE-----SS--S-EEEEEP-S-TTSSSSSS--

pLDDT: mean 90.78, std 13.72, range [40.81, 98.88]